Protein AF-0000000084988094 (afdb_homodimer)

Organism: Nitrosospira multiformis (strain ATCC 25196 / NCIMB 11849 / C 71) (NCBI:txid323848)

Radius of gyration: 38.68 Å; Cα contacts (8 Å, |Δi|>4): 655; chains: 2; bounding box: 81×148×93 Å

Sequence (344 aa):
MNILVKKNSRSLLTIVTLVFGMSVSAGLSAQEHSDKRVVNKKSEQVESKHPGAKVDKMTIEVPVLTFVPVQVSAELENRGCWVKFFDKKNFQGDSLFLSGPATLPRLIGPFGYDWENKVRSVKVGPRANLTIFDNHNYRDEDKFLDAGANVANLSKEMGFFDNFRSMVLNCIMNILVKKNSRSLLTIVTLVFGMSVSAGLSAQEHSDKRVVNKKSEQVESKHPGAKVDKMTIEVPVLTFVPVQVSAELENRGCWVKFFDKKNFQGDSLFLSGPATLPRLIGPFGYDWENKVRSVKVGPRANLTIFDNHNYRDEDKFLDAGANVANLSKEMGFFDNFRSMVLNCI

InterPro domains:
  IPR011024 Gamma-crystallin-like [SSF49695] (82-167)
  IPR015059 Calcium-dependent cell adhesion molecule, N-terminal [PF08964] (80-167)

Structure (mmCIF, N/CA/C/O backbone):
data_AF-0000000084988094-model_v1
#
loop_
_entity.id
_entity.type
_entity.pdbx_description
1 polymer 'Beta/Gamma crystallin'
#
loop_
_atom_site.group_PDB
_atom_site.id
_atom_site.type_symbol
_atom_site.label_atom_id
_atom_site.label_alt_id
_atom_site.label_comp_id
_atom_site.label_asym_id
_atom_site.label_entity_id
_atom_site.label_seq_id
_atom_site.pdbx_PDB_ins_code
_atom_site.Cartn_x
_atom_site.Cartn_y
_atom_site.Cartn_z
_atom_site.occupancy
_atom_site.B_iso_or_equiv
_atom_site.auth_seq_id
_atom_site.auth_comp_id
_atom_site.auth_asym_id
_atom_site.auth_atom_id
_atom_site.pdbx_PDB_model_num
ATOM 1 N N . MET A 1 1 ? 6.336 11.992 -73.688 1 22.38 1 MET A N 1
ATOM 2 C CA . MET A 1 1 ? 7.094 10.898 -74.25 1 22.38 1 MET A CA 1
ATOM 3 C C . MET A 1 1 ? 6.648 9.555 -73.688 1 22.38 1 MET A C 1
ATOM 5 O O . MET A 1 1 ? 6.066 9.5 -72.625 1 22.38 1 MET A O 1
ATOM 9 N N . ASN A 1 2 ? 7.152 8.328 -74.188 1 22.36 2 ASN A N 1
ATOM 10 C CA . ASN A 1 2 ? 6.922 6.934 -74.562 1 22.36 2 ASN A CA 1
ATOM 11 C C . ASN A 1 2 ? 7.262 5.98 -73.438 1 22.36 2 ASN A C 1
ATOM 13 O O . ASN A 1 2 ? 7.277 4.766 -73.625 1 22.36 2 ASN A O 1
ATOM 17 N N . ILE A 1 3 ? 7.715 6.277 -72.188 1 25.98 3 ILE A N 1
ATOM 18 C CA . ILE A 1 3 ? 8.633 5.211 -71.812 1 25.98 3 ILE A CA 1
ATOM 19 C C . ILE A 1 3 ? 7.883 3.885 -71.75 1 25.98 3 ILE A C 1
ATOM 21 O O . ILE A 1 3 ? 6.898 3.762 -71 1 25.98 3 ILE A O 1
ATOM 25 N N . LEU A 1 4 ? 8.227 2.822 -72.438 1 20.7 4 LEU A N 1
ATOM 26 C CA . LEU A 1 4 ? 7.969 1.505 -73 1 20.7 4 LEU A CA 1
ATOM 27 C C . LEU A 1 4 ? 8.062 0.423 -71.938 1 20.7 4 LEU A C 1
ATOM 29 O O . LEU A 1 4 ? 7.379 -0.6 -72.062 1 20.7 4 LEU A O 1
ATOM 33 N N . VAL A 1 5 ? 9.023 0.414 -71 1 24.42 5 VAL A N 1
ATOM 34 C CA . VAL A 1 5 ? 9.727 -0.864 -70.938 1 24.42 5 VAL A CA 1
ATOM 35 C C . VAL A 1 5 ? 8.75 -1.989 -70.625 1 24.42 5 VAL A C 1
ATOM 37 O O . VAL A 1 5 ? 7.816 -1.791 -69.812 1 24.42 5 VAL A O 1
ATOM 40 N N . LYS A 1 6 ? 9.172 -3.213 -70.875 1 22.02 6 LYS A N 1
ATOM 41 C CA . LYS A 1 6 ? 8.945 -4.559 -71.375 1 22.02 6 LYS A CA 1
ATOM 42 C C . LYS A 1 6 ? 8.438 -5.492 -70.312 1 22.02 6 LYS A C 1
ATOM 44 O O . LYS A 1 6 ? 8.555 -5.191 -69.125 1 22.02 6 LYS A O 1
ATOM 49 N N . LYS A 1 7 ? 9.133 -6.727 -70.125 1 23.8 7 LYS A N 1
ATOM 50 C CA . LYS A 1 7 ? 8.797 -8.086 -70.5 1 23.8 7 LYS A CA 1
ATOM 51 C C . LYS A 1 7 ? 8.367 -8.922 -69.312 1 23.8 7 LYS A C 1
ATOM 53 O O . LYS A 1 7 ? 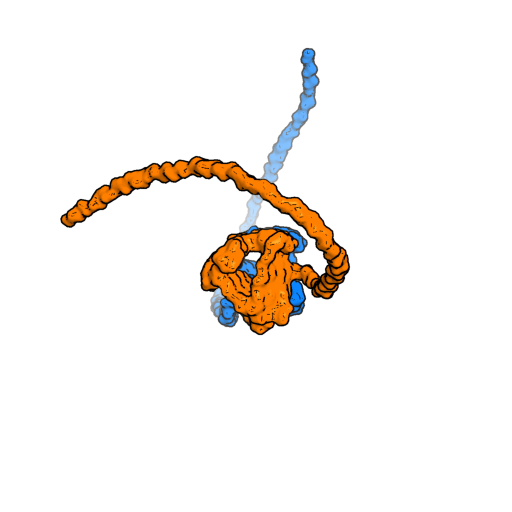7.438 -9.727 -69.438 1 23.8 7 LYS A O 1
ATOM 58 N N . ASN A 1 8 ? 9.266 -9.094 -68.188 1 25.31 8 ASN A N 1
ATOM 59 C CA . ASN A 1 8 ? 9.734 -10.461 -68 1 25.31 8 ASN A CA 1
ATOM 60 C C . ASN A 1 8 ? 8.617 -11.375 -67.5 1 25.31 8 ASN A C 1
ATOM 62 O O . ASN A 1 8 ? 7.766 -10.938 -66.75 1 25.31 8 ASN A O 1
ATOM 66 N N . SER A 1 9 ? 8.539 -12.695 -68 1 23.48 9 SER A N 1
ATOM 67 C CA . SER A 1 9 ? 7.77 -13.914 -68.188 1 23.48 9 SER A CA 1
ATOM 68 C C . SER A 1 9 ? 7.676 -14.742 -66.938 1 23.48 9 SER A C 1
ATOM 70 O O . SER A 1 9 ? 7.676 -15.977 -67 1 23.48 9 SER A O 1
ATOM 72 N N . ARG A 1 10 ? 7.586 -14.148 -65.688 1 27.95 10 ARG A N 1
ATOM 73 C CA . ARG A 1 10 ? 7.719 -15.062 -64.5 1 27.95 10 ARG A CA 1
ATOM 74 C C . ARG A 1 10 ? 6.789 -16.266 -64.688 1 27.95 10 ARG A C 1
ATOM 76 O O . ARG A 1 10 ? 5.586 -16.094 -64.875 1 27.95 10 ARG A O 1
ATOM 83 N N . SER A 1 11 ? 7.484 -17.438 -65 1 24.8 11 SER A N 1
ATOM 84 C CA . SER A 1 11 ? 7.164 -18.844 -65.25 1 24.8 11 SER A CA 1
ATOM 85 C C . SER A 1 11 ? 6.188 -19.391 -64.188 1 24.8 11 SER A C 1
ATOM 87 O O . SER A 1 11 ? 6.008 -18.797 -63.156 1 24.8 11 SER A O 1
ATOM 89 N N . LEU A 1 12 ? 6.02 -20.812 -64.25 1 23.55 12 LEU A N 1
ATOM 90 C CA . LEU A 1 12 ? 5.094 -21.953 -64.312 1 23.55 12 LEU A CA 1
ATOM 91 C C . LEU A 1 12 ? 4.809 -22.5 -62.906 1 23.55 12 LEU A C 1
ATOM 93 O O . LEU A 1 12 ? 5.734 -22.812 -62.156 1 23.55 12 LEU A O 1
ATOM 97 N N . LEU A 1 13 ? 3.609 -22.25 -62.25 1 25.42 13 LEU A N 1
ATOM 98 C CA . LEU A 1 13 ? 2.893 -22.578 -61.031 1 25.42 13 LEU A CA 1
ATOM 99 C C . LEU A 1 13 ? 2.719 -24.094 -60.875 1 25.42 13 LEU A C 1
ATOM 101 O O . LEU A 1 13 ? 1.873 -24.547 -60.094 1 25.42 13 LEU A O 1
ATOM 105 N N . THR A 1 14 ? 3.867 -24.922 -61.188 1 22.86 14 THR A N 1
ATOM 106 C CA . THR A 1 14 ? 3.383 -26.297 -61.281 1 22.86 14 THR A CA 1
ATOM 107 C C . THR A 1 14 ? 2.961 -26.828 -59.938 1 22.86 14 THR A C 1
ATOM 109 O O . THR A 1 14 ? 3.781 -26.938 -59.031 1 22.86 14 THR A O 1
ATOM 112 N N . ILE A 1 15 ? 1.806 -26.578 -59.344 1 26.45 15 ILE A N 1
ATOM 113 C CA . ILE A 1 15 ? 1.31 -27.078 -58.062 1 26.45 15 ILE A CA 1
ATOM 114 C C . ILE A 1 15 ? 1.22 -28.594 -58.094 1 26.45 15 ILE A C 1
ATOM 116 O O . ILE A 1 15 ? 0.44 -29.156 -58.875 1 26.45 15 ILE A O 1
ATOM 120 N N . VAL A 1 16 ? 2.488 -29.281 -58.062 1 23.42 16 VAL A N 1
ATOM 121 C CA . VAL A 1 16 ? 2.443 -30.734 -58.188 1 23.42 16 VAL A CA 1
ATOM 122 C C . VAL A 1 16 ? 1.631 -31.328 -57.031 1 23.42 16 VAL A C 1
ATOM 124 O O . VAL A 1 16 ? 1.944 -31.125 -55.875 1 23.42 16 VAL A O 1
ATOM 127 N N . THR A 1 17 ? 0.322 -31.641 -57.188 1 26.03 17 THR A N 1
ATOM 128 C CA . THR A 1 17 ? -0.686 -32.281 -56.375 1 26.03 17 THR A CA 1
ATOM 129 C C . THR A 1 17 ? -0.257 -33.719 -56 1 26.03 17 THR A C 1
ATOM 131 O O . THR A 1 17 ? -0.227 -34.594 -56.875 1 26.03 17 THR A O 1
ATOM 134 N N . LEU A 1 18 ? 1.078 -33.938 -55.469 1 22.77 18 LEU A N 1
ATOM 135 C CA . LEU A 1 18 ? 1.396 -35.375 -55.438 1 22.77 18 LEU A CA 1
ATOM 136 C C . LEU A 1 18 ? 0.361 -36.156 -54.625 1 22.77 18 LEU A C 1
ATOM 138 O O . LEU A 1 18 ? 0.09 -35.812 -53.469 1 22.77 18 LEU A O 1
ATOM 142 N N . VAL A 1 19 ? -0.591 -36.844 -55.281 1 23.98 19 VAL A N 1
ATOM 143 C CA . VAL A 1 19 ? -1.714 -37.719 -54.969 1 23.98 19 VAL A CA 1
ATOM 144 C C . VAL A 1 19 ? -1.229 -38.938 -54.156 1 23.98 19 VAL A C 1
ATOM 146 O O . VAL A 1 19 ? -0.487 -39.781 -54.656 1 23.98 19 VAL A O 1
ATOM 149 N N . PHE A 1 20 ? -0.395 -38.781 -53.031 1 26.25 20 PHE A N 1
ATOM 150 C CA . PHE A 1 20 ? 0.149 -40.031 -52.531 1 26.25 20 PHE A CA 1
ATOM 151 C C . PHE A 1 20 ? -0.956 -41.062 -52.312 1 26.25 20 PHE A C 1
ATOM 153 O O . PHE A 1 20 ? -1.985 -40.75 -51.719 1 26.25 20 PHE A O 1
ATOM 160 N N . GLY A 1 21 ? -0.918 -42.188 -53.094 1 20.94 21 GLY A N 1
ATOM 161 C CA . GLY A 1 21 ? -1.736 -43.375 -53.375 1 20.94 21 GLY A CA 1
ATOM 162 C C . GLY A 1 21 ? -2.076 -44.188 -52.125 1 20.94 21 GLY A C 1
ATOM 163 O O . GLY A 1 21 ? -1.257 -44.281 -51.219 1 20.94 21 GLY A O 1
ATOM 164 N N . MET A 1 22 ? -3.373 -44.5 -51.844 1 23.62 22 MET A N 1
ATOM 165 C CA . MET A 1 22 ? -4.293 -45.125 -50.875 1 23.62 22 MET A CA 1
ATOM 166 C C . MET A 1 22 ? -4.039 -46.625 -50.781 1 23.62 22 MET A C 1
ATOM 168 O O . MET A 1 22 ? -4.812 -47.344 -50.156 1 23.62 22 MET A O 1
ATOM 172 N N . SER A 1 23 ? -2.787 -47.188 -51.25 1 20.69 23 SER A N 1
ATOM 173 C CA . SER A 1 23 ? -3.158 -48.531 -51.719 1 20.69 23 SER A CA 1
ATOM 174 C C . SER A 1 23 ? -3.805 -49.344 -50.594 1 20.69 23 SER A C 1
ATOM 176 O O . SER A 1 23 ? -3.662 -49.031 -49.406 1 20.69 23 SER A O 1
ATOM 178 N N . VAL A 1 24 ? -3.672 -50.875 -50.688 1 22.86 24 VAL A N 1
ATOM 179 C CA . VAL A 1 24 ? -4.449 -52.062 -51.062 1 22.86 24 VAL A CA 1
ATOM 180 C C . VAL A 1 24 ? -4.742 -52.875 -49.812 1 22.86 24 VAL A C 1
ATOM 182 O O . VAL A 1 24 ? -4.148 -52.656 -48.75 1 22.86 24 VAL A O 1
ATOM 185 N N . SER A 1 25 ? -4.324 -54.344 -49.781 1 19.12 25 SER A N 1
ATOM 186 C CA . SER A 1 25 ? -5.152 -55.531 -49.906 1 19.12 25 SER A CA 1
ATOM 187 C C . SER A 1 25 ? -5.371 -56.25 -48.594 1 19.12 25 SER A C 1
ATOM 189 O O . SER A 1 25 ? -6.508 -56.5 -48.188 1 19.12 25 SER A O 1
ATOM 191 N N . ALA A 1 26 ? -4.496 -57.438 -48.188 1 19.33 26 ALA A N 1
ATOM 192 C CA . ALA A 1 26 ? -5.012 -58.812 -48.281 1 19.33 26 ALA A CA 1
ATOM 193 C C . ALA A 1 26 ? -5.555 -59.281 -46.938 1 19.33 26 ALA A C 1
ATOM 195 O O . ALA A 1 26 ? -5.371 -58.625 -45.906 1 19.33 26 ALA A O 1
ATOM 196 N N . GLY A 1 27 ? -4.961 -60.531 -46.406 1 18.92 27 GLY A N 1
ATOM 197 C CA . GLY A 1 27 ? -5.543 -61.875 -46.281 1 18.92 27 GLY A CA 1
ATOM 198 C C . GLY A 1 27 ? -6.105 -62.156 -44.906 1 18.92 27 GLY A C 1
ATOM 199 O O . GLY A 1 27 ? -5.93 -61.375 -43.969 1 18.92 27 GLY A O 1
ATOM 200 N N . LEU A 1 28 ? -5.758 -63.562 -44.25 1 19.89 28 LEU A N 1
ATOM 201 C CA . LEU A 1 28 ? -6.598 -64.688 -43.969 1 19.89 28 LEU A CA 1
ATOM 202 C C . LEU A 1 28 ? -6.992 -64.75 -42.5 1 19.89 28 LEU A C 1
ATOM 204 O O . LEU A 1 28 ? -8.18 -64.875 -42.188 1 19.89 28 LEU A O 1
ATOM 208 N N . SER A 1 29 ? -6.23 -65.625 -41.625 1 19.97 29 SER A N 1
ATOM 209 C CA . SER A 1 29 ? -6.793 -66.875 -41.125 1 19.97 29 SER A CA 1
ATOM 210 C C . SER A 1 29 ? -7.469 -66.688 -39.781 1 19.97 29 SER A C 1
ATOM 212 O O . SER A 1 29 ? -7.254 -65.688 -39.094 1 19.97 29 SER A O 1
ATOM 214 N N . ALA A 1 30 ? -7.461 -67.938 -38.875 1 19.98 30 ALA A N 1
ATOM 215 C CA . ALA A 1 30 ? -8.477 -68.75 -38.219 1 19.98 30 ALA A CA 1
ATOM 216 C C . ALA A 1 30 ? -8.742 -68.25 -36.781 1 19.98 30 ALA A C 1
ATOM 218 O O . ALA A 1 30 ? -9.883 -68 -36.406 1 19.98 30 ALA A O 1
ATOM 219 N N . GLN A 1 31 ? -8.164 -69.125 -35.719 1 18.94 31 GLN A N 1
ATOM 220 C CA . GLN A 1 31 ? -9 -70.062 -34.969 1 18.94 31 GLN A CA 1
ATOM 221 C C . GLN A 1 31 ? -9.445 -69.5 -33.625 1 18.94 31 GLN A C 1
ATOM 223 O O . GLN A 1 31 ? -10.633 -69.5 -33.312 1 18.94 31 GLN A O 1
ATOM 228 N N . GLU A 1 32 ? -8.68 -69.875 -32.5 1 23.94 32 GLU A N 1
ATOM 229 C CA . GLU A 1 32 ? -9.188 -70.688 -31.406 1 23.94 32 GLU A CA 1
ATOM 230 C C . GLU A 1 32 ? -9.766 -69.812 -30.281 1 23.94 32 GLU A C 1
ATOM 232 O O . GLU A 1 32 ? -9.25 -68.75 -30 1 23.94 32 GLU A O 1
ATOM 237 N N . HIS A 1 33 ? -10.891 -70.25 -29.703 1 22.83 33 HIS A N 1
ATOM 238 C CA . HIS A 1 33 ? -11.977 -69.812 -28.828 1 22.83 33 HIS A CA 1
ATOM 239 C C . HIS A 1 33 ? -11.492 -69.625 -27.391 1 22.83 33 HIS A C 1
ATOM 241 O O . HIS A 1 33 ? -12.281 -69.312 -26.5 1 22.83 33 HIS A O 1
ATOM 247 N N . SER A 1 34 ? -10.172 -69.562 -27.078 1 23.31 34 SER A N 1
ATOM 248 C CA . SER A 1 34 ? -10.016 -70.062 -25.719 1 23.31 34 SER A CA 1
ATOM 249 C C . SER A 1 34 ? -10.789 -69.188 -24.719 1 23.31 34 SER A C 1
ATOM 251 O O . SER A 1 34 ? -10.992 -68 -24.938 1 23.31 34 SER A O 1
ATOM 253 N N . ASP A 1 35 ? -11.375 -69.875 -23.688 1 25.47 35 ASP A N 1
ATOM 254 C CA . ASP A 1 35 ? -12.352 -69.75 -22.609 1 25.47 35 ASP A CA 1
ATOM 255 C C . ASP A 1 35 ? -11.883 -68.75 -21.562 1 25.47 35 ASP A C 1
ATOM 257 O O . ASP A 1 35 ? -10.914 -69 -20.844 1 25.47 35 ASP A O 1
ATOM 261 N N . LYS A 1 36 ? -11.656 -67.5 -21.828 1 24.59 36 LYS A N 1
ATOM 262 C CA . LYS A 1 36 ? -11.055 -66.688 -20.797 1 24.59 36 LYS A CA 1
ATOM 263 C C . LYS A 1 36 ? -11.992 -66.5 -19.609 1 24.59 36 LYS A C 1
ATOM 265 O O . LYS A 1 36 ? -13.148 -66.125 -19.766 1 24.59 36 LYS A O 1
ATOM 270 N N . ARG A 1 37 ? -11.695 -67.375 -18.578 1 26.56 37 ARG A N 1
ATOM 271 C CA . ARG A 1 37 ? -12.312 -67.25 -17.266 1 26.56 37 ARG A CA 1
ATOM 272 C C . ARG A 1 37 ? -12.273 -65.812 -16.734 1 26.56 37 ARG A C 1
ATOM 274 O O . ARG A 1 37 ? -11.211 -65.188 -16.703 1 26.56 37 ARG A O 1
ATOM 281 N N . VAL A 1 38 ? -13.375 -65.125 -16.797 1 26.83 38 VAL A N 1
ATOM 282 C CA . VAL A 1 38 ? -13.672 -63.781 -16.375 1 26.83 38 VAL A CA 1
ATOM 283 C C . VAL A 1 38 ? -13.438 -63.656 -14.875 1 26.83 38 VAL A C 1
ATOM 285 O O . VAL A 1 38 ? -14.148 -64.25 -14.07 1 26.83 38 VAL A O 1
ATOM 288 N N . VAL A 1 39 ? -12.133 -63.75 -14.43 1 26.88 39 VAL A N 1
ATOM 289 C CA . VAL A 1 39 ? -11.977 -63.531 -12.992 1 26.88 39 VAL A CA 1
ATOM 290 C C . VAL A 1 39 ? -12.555 -62.156 -12.625 1 26.88 39 VAL A C 1
ATOM 292 O O . VAL A 1 39 ? -12.266 -61.156 -13.281 1 26.88 39 VAL A O 1
ATOM 295 N N . ASN A 1 40 ? -13.773 -62.156 -12.078 1 25.97 40 ASN A N 1
ATOM 296 C CA . ASN A 1 40 ? -14.523 -61.062 -11.492 1 25.97 40 ASN A CA 1
ATOM 297 C C . ASN A 1 40 ? -13.703 -60.281 -10.453 1 25.97 40 ASN A C 1
ATOM 299 O O . ASN A 1 40 ? -13.523 -60.781 -9.328 1 25.97 40 ASN A O 1
ATOM 303 N N . LYS A 1 41 ? -12.445 -59.875 -10.766 1 26.41 41 LYS A N 1
ATOM 304 C CA . LYS A 1 41 ? -11.805 -59.125 -9.68 1 26.41 41 LYS A CA 1
ATOM 305 C C . LYS A 1 41 ? -12.648 -57.938 -9.266 1 26.41 41 LYS A C 1
ATOM 307 O O . LYS A 1 41 ? -12.977 -57.094 -10.102 1 26.41 41 LYS A O 1
ATOM 312 N N . LYS A 1 42 ? -13.406 -58.062 -8.164 1 29.12 42 LYS A N 1
ATOM 313 C CA . LYS A 1 42 ? -14.055 -57 -7.418 1 29.12 42 LYS A CA 1
ATOM 314 C C . LYS A 1 42 ? -13.102 -55.812 -7.223 1 29.12 42 LYS A C 1
ATOM 316 O O . LYS A 1 42 ? -12.039 -55.969 -6.617 1 29.12 42 LYS A O 1
ATOM 321 N N . SER A 1 43 ? -13.062 -54.875 -8.227 1 28.62 43 SER A N 1
ATOM 322 C CA . SER A 1 43 ? -12.352 -53.594 -8.039 1 28.62 43 SER A CA 1
ATOM 323 C C . SER A 1 43 ? -12.758 -52.938 -6.734 1 28.62 43 SER A C 1
ATOM 325 O O . SER A 1 43 ? -13.93 -52.562 -6.547 1 28.62 43 SER A O 1
ATOM 327 N N . GLU A 1 44 ? -12.227 -53.406 -5.633 1 33.16 44 GLU A N 1
ATOM 328 C CA . GLU A 1 44 ? -12.375 -52.594 -4.438 1 33.16 44 GLU A CA 1
ATOM 329 C C . GLU A 1 44 ? -12.07 -51.125 -4.734 1 33.16 44 GLU A C 1
ATOM 331 O O . GLU A 1 44 ? -10.984 -50.781 -5.215 1 33.16 44 GLU A O 1
ATOM 336 N N . GLN A 1 45 ? -13.094 -50.312 -5.117 1 32.75 45 GLN A N 1
ATOM 337 C CA . GLN A 1 45 ? -13 -48.875 -5.148 1 32.75 45 GLN A CA 1
ATOM 338 C C . GLN A 1 45 ? -12.281 -48.344 -3.914 1 32.75 45 GLN A C 1
ATOM 340 O O . GLN A 1 45 ? -12.734 -48.531 -2.787 1 32.75 45 GLN A O 1
ATOM 345 N N . VAL A 1 46 ? -10.938 -48.406 -3.893 1 31.09 46 VAL A N 1
ATOM 346 C CA . VAL A 1 46 ? -10.25 -47.594 -2.883 1 31.09 46 VAL A CA 1
ATOM 347 C C . VAL A 1 46 ? -10.844 -46.188 -2.852 1 31.09 46 VAL A C 1
ATOM 349 O O . VAL A 1 46 ? -10.742 -45.438 -3.824 1 31.09 46 VAL A O 1
ATOM 352 N N . GLU A 1 47 ? -11.938 -45.969 -2.125 1 36.84 47 GLU A N 1
ATOM 353 C CA . GLU A 1 47 ? -12.281 -44.625 -1.715 1 36.84 47 GLU A CA 1
ATOM 354 C C . GLU A 1 47 ? -11.055 -43.875 -1.207 1 36.84 47 GLU A C 1
ATOM 356 O O . GLU A 1 47 ? -10.469 -44.25 -0.186 1 36.84 47 GLU A O 1
ATOM 361 N N . SER A 1 48 ? -10.172 -43.469 -2.16 1 31.91 48 SER A N 1
ATOM 362 C CA . SER A 1 48 ? -9.172 -42.531 -1.684 1 31.91 48 SER A CA 1
ATOM 363 C C . SER A 1 48 ? -9.797 -41.469 -0.8 1 31.91 48 SER A C 1
ATOM 365 O O . SER A 1 48 ? -10.586 -40.625 -1.276 1 31.91 48 SER A O 1
ATOM 367 N N . LYS A 1 49 ? -10.125 -41.75 0.397 1 33.59 49 LYS A N 1
ATOM 368 C CA . LYS A 1 49 ? -10.312 -40.656 1.363 1 33.59 49 LYS A CA 1
ATOM 369 C C . LYS A 1 49 ? -9.164 -39.656 1.3 1 33.59 49 LYS A C 1
ATOM 371 O O . LYS A 1 49 ? -8.086 -39.906 1.848 1 33.59 49 LYS A O 1
ATOM 376 N N . HIS A 1 50 ? -8.984 -38.938 0.189 1 32.34 50 HIS A N 1
ATOM 377 C CA . HIS A 1 50 ? -8.133 -37.781 0.448 1 32.34 50 HIS A CA 1
ATOM 378 C C . HIS A 1 50 ? -8.586 -37.031 1.691 1 32.34 50 HIS A C 1
ATOM 380 O O . HIS A 1 50 ? -9.758 -36.656 1.805 1 32.34 50 HIS A O 1
ATOM 386 N N . PRO A 1 51 ? -8.07 -37.375 2.809 1 34.91 51 PRO A N 1
ATOM 387 C CA . PRO A 1 51 ? -8.477 -36.438 3.846 1 34.91 51 PRO A CA 1
ATOM 388 C C . PRO A 1 51 ? -8.609 -35 3.32 1 34.91 51 PRO A C 1
ATOM 390 O O . PRO A 1 51 ? -7.742 -34.531 2.578 1 34.91 51 PRO A O 1
ATOM 393 N N . GLY A 1 52 ? -9.914 -34.594 3.043 1 34.38 52 GLY A N 1
ATOM 394 C CA . GLY A 1 52 ? -10.031 -33.156 2.846 1 34.38 52 GLY A CA 1
ATOM 395 C C . GLY A 1 52 ? -9.047 -32.344 3.674 1 34.38 52 GLY A C 1
ATOM 396 O O . GLY A 1 52 ? -8.969 -32.5 4.895 1 34.38 52 GLY A O 1
ATOM 397 N N . ALA A 1 53 ? -7.887 -32.156 3.156 1 35.09 53 ALA A N 1
ATOM 398 C CA . ALA A 1 53 ? -7.062 -31.156 3.854 1 35.09 53 ALA A CA 1
ATOM 399 C C . ALA A 1 53 ? -7.926 -30.156 4.617 1 35.09 53 ALA A C 1
ATOM 401 O O . ALA A 1 53 ? -8.891 -29.625 4.074 1 35.09 53 ALA A O 1
ATOM 402 N N . LYS A 1 54 ? -8.125 -30.438 5.836 1 36.12 54 LYS A N 1
ATOM 403 C CA . LYS A 1 54 ? -8.633 -29.312 6.625 1 36.12 54 LYS A CA 1
ATOM 4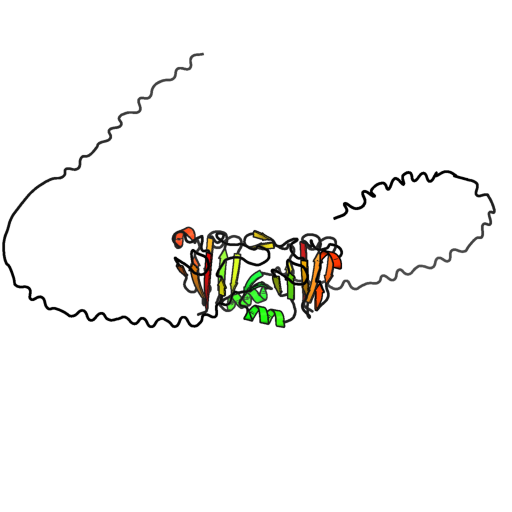04 C C . LYS A 1 54 ? -8.164 -27.984 6.047 1 36.12 54 LYS A C 1
ATOM 406 O O . LYS A 1 54 ? -6.973 -27.672 6.066 1 36.12 54 LYS A O 1
ATOM 411 N N . VAL A 1 55 ? -8.727 -27.516 4.973 1 35.78 55 VAL A N 1
ATOM 412 C CA . VAL A 1 55 ? -8.547 -26.078 4.809 1 35.78 55 VAL A CA 1
ATOM 413 C C . VAL A 1 55 ? -8.562 -25.391 6.172 1 35.78 55 VAL A C 1
ATOM 415 O O . VAL A 1 55 ? -9.609 -25.328 6.824 1 35.78 55 VAL A O 1
ATOM 418 N N . ASP A 1 56 ? -7.664 -25.672 7.035 1 38.03 56 ASP A N 1
ATOM 419 C CA . ASP A 1 56 ? -7.59 -24.734 8.156 1 38.03 56 ASP A CA 1
ATOM 420 C C . ASP A 1 56 ? -8.312 -23.422 7.828 1 38.03 56 ASP A C 1
ATOM 422 O O . ASP A 1 56 ? -8.273 -22.969 6.688 1 38.03 56 ASP A O 1
ATOM 426 N N . LYS A 1 57 ? -9.289 -23.109 8.539 1 39.28 57 LYS A N 1
ATOM 427 C CA . LYS A 1 57 ? -9.938 -21.797 8.43 1 39.28 57 LYS A CA 1
ATOM 428 C C . LYS A 1 57 ? -8.938 -20.734 8 1 39.28 57 LYS A C 1
ATOM 430 O O . LYS A 1 57 ? -8.117 -20.281 8.797 1 39.28 57 LYS A O 1
ATOM 435 N N . MET A 1 58 ? -8.289 -20.969 6.895 1 45.47 58 MET A N 1
ATOM 436 C CA . MET A 1 58 ? -7.555 -19.797 6.426 1 45.47 58 MET A CA 1
ATOM 437 C C . MET A 1 58 ? -8.266 -18.5 6.82 1 45.47 58 MET A C 1
ATOM 439 O O . MET A 1 58 ? -9.367 -18.219 6.336 1 45.47 58 MET A O 1
ATOM 443 N N . THR A 1 59 ? -8.25 -18.234 8.031 1 52.47 59 THR A N 1
ATOM 444 C CA . THR A 1 59 ? -8.734 -16.906 8.352 1 52.47 59 THR A CA 1
ATOM 445 C C . THR A 1 59 ? -8.453 -15.938 7.211 1 52.47 59 THR A C 1
ATOM 447 O O . THR A 1 59 ? -7.301 -15.695 6.859 1 52.47 59 THR A O 1
ATOM 450 N N . ILE A 1 60 ? -9.367 -15.789 6.254 1 64.44 60 ILE A N 1
ATOM 451 C CA . ILE A 1 60 ? -9.375 -14.914 5.09 1 64.44 60 ILE A CA 1
ATOM 452 C C . ILE A 1 60 ? -9.086 -13.477 5.523 1 64.44 60 ILE A C 1
ATOM 454 O O . ILE A 1 60 ? -9.945 -12.812 6.113 1 64.44 60 ILE A O 1
ATOM 458 N N . GLU A 1 61 ? -7.832 -13.219 5.801 1 81.5 61 GLU A N 1
ATOM 459 C CA . GLU A 1 61 ? -7.527 -11.828 6.145 1 81.5 61 GLU A CA 1
ATOM 460 C C . GLU A 1 61 ? -7.184 -11.016 4.902 1 81.5 61 GLU A C 1
ATOM 462 O O . GLU A 1 61 ? -6.273 -11.383 4.148 1 81.5 61 GLU A O 1
ATOM 467 N N . VAL A 1 62 ? -8.023 -10.023 4.668 1 87.62 62 VAL A N 1
ATOM 468 C CA . VAL A 1 62 ? -7.723 -9.062 3.615 1 87.62 62 VAL A CA 1
ATOM 469 C C . VAL A 1 62 ? -6.621 -8.109 4.086 1 87.62 62 VAL A C 1
ATOM 471 O O . VAL A 1 62 ? -6.727 -7.516 5.16 1 87.62 62 VAL A O 1
ATOM 474 N N . PRO A 1 63 ? -5.574 -8.117 3.361 1 95.62 63 PRO A N 1
ATOM 475 C CA . PRO A 1 63 ? -4.465 -7.262 3.781 1 95.62 63 PRO A CA 1
ATOM 476 C C . PRO A 1 63 ? -4.793 -5.773 3.668 1 95.62 63 PRO A C 1
ATOM 478 O O . PRO A 1 63 ? -5.816 -5.41 3.08 1 95.62 63 PRO A O 1
ATOM 481 N N . VAL A 1 64 ? -3.949 -4.93 4.281 1 96.19 64 VAL A N 1
ATOM 482 C CA . VAL A 1 64 ? -4.105 -3.479 4.273 1 96.19 64 VAL A CA 1
ATOM 483 C C . VAL A 1 64 ? -3.064 -2.85 3.354 1 96.19 64 VAL A C 1
ATOM 485 O O . VAL A 1 64 ? -1.878 -3.178 3.434 1 96.19 64 VAL A O 1
ATOM 488 N N . LEU A 1 65 ? -3.574 -2.01 2.441 1 96.62 65 LEU A N 1
ATOM 489 C CA . LEU A 1 65 ? -2.639 -1.253 1.617 1 96.62 65 LEU A CA 1
ATOM 490 C C . LEU A 1 65 ? -1.974 -0.145 2.428 1 96.62 65 LEU A C 1
ATOM 492 O O . LEU A 1 65 ? -2.658 0.684 3.031 1 96.62 65 LEU A O 1
ATOM 496 N N . THR A 1 66 ? -0.691 -0.132 2.422 1 96.88 66 THR A N 1
ATOM 497 C CA . THR A 1 66 ? 0.059 0.777 3.281 1 96.88 66 THR A CA 1
ATOM 498 C C . THR A 1 66 ? 1.317 1.273 2.576 1 96.88 66 THR A C 1
ATOM 500 O O . THR A 1 66 ? 2.012 0.498 1.915 1 96.88 66 THR A O 1
ATOM 503 N N . PHE A 1 67 ? 1.539 2.584 2.686 1 97.5 67 PHE A N 1
ATOM 504 C CA . PHE A 1 67 ? 2.908 3.02 2.438 1 97.5 67 PHE A CA 1
ATOM 505 C C . PHE A 1 67 ? 3.785 2.771 3.66 1 97.5 67 PHE A C 1
ATOM 507 O O . PHE A 1 67 ? 3.453 3.205 4.766 1 97.5 67 PHE A O 1
ATOM 514 N N . VAL A 1 68 ? 4.871 2.102 3.436 1 97.69 68 VAL A N 1
ATOM 515 C CA . VAL A 1 68 ? 5.777 1.823 4.543 1 97.69 68 VAL A CA 1
ATOM 516 C C . VAL A 1 68 ? 7.18 2.328 4.207 1 97.69 68 VAL A C 1
ATOM 518 O O . VAL A 1 68 ? 7.574 2.344 3.041 1 97.69 68 VAL A O 1
ATOM 521 N N . PRO A 1 69 ? 7.914 2.744 5.258 1 96.44 69 PRO A N 1
ATOM 522 C CA . PRO A 1 69 ? 9.312 3.074 5.004 1 96.44 69 PRO A CA 1
ATOM 523 C C . PRO A 1 69 ? 10.086 1.924 4.352 1 96.44 69 PRO A C 1
ATOM 525 O O . PRO A 1 69 ? 9.758 0.756 4.574 1 96.44 69 PRO A O 1
ATOM 528 N N . VAL A 1 70 ? 11.078 2.273 3.668 1 96.25 70 VAL A N 1
ATOM 529 C CA . VAL A 1 70 ? 11.859 1.294 2.918 1 96.25 70 VAL A CA 1
ATOM 530 C C . VAL A 1 70 ? 12.438 0.254 3.873 1 96.25 70 VAL A C 1
ATOM 532 O O . VAL A 1 70 ? 12.539 -0.925 3.527 1 96.25 70 VAL A O 1
ATOM 535 N N . GLN A 1 71 ? 12.844 0.667 5.059 1 95.62 71 GLN A N 1
ATOM 536 C CA . GLN A 1 71 ? 13.414 -0.253 6.035 1 95.62 71 GLN A CA 1
ATOM 537 C C . GLN A 1 71 ? 12.406 -1.33 6.434 1 95.62 71 GLN A C 1
ATOM 539 O O . GLN A 1 71 ? 12.766 -2.5 6.578 1 95.62 71 GLN A O 1
ATOM 544 N N . VAL A 1 72 ? 11.172 -0.957 6.617 1 96.94 72 VAL A N 1
ATOM 545 C CA . VAL A 1 72 ? 10.125 -1.905 6.977 1 96.94 72 VAL A CA 1
ATOM 546 C C . VAL A 1 72 ? 9.883 -2.869 5.816 1 96.94 72 VAL A C 1
ATOM 548 O O . VAL A 1 72 ? 9.75 -4.078 6.02 1 96.94 72 VAL A O 1
ATOM 551 N N . SER A 1 73 ? 9.781 -2.318 4.621 1 97.56 73 SER A N 1
ATOM 552 C CA . SER A 1 73 ? 9.602 -3.174 3.453 1 97.56 73 SER A CA 1
ATOM 553 C C . SER A 1 73 ? 10.734 -4.191 3.336 1 97.56 73 SER A C 1
ATOM 555 O O . SER A 1 73 ? 10.5 -5.352 2.99 1 97.56 73 SER A O 1
ATOM 557 N N . ALA A 1 74 ? 11.938 -3.709 3.6 1 97.81 74 ALA A N 1
ATOM 558 C CA . ALA A 1 74 ? 13.086 -4.609 3.551 1 97.81 74 ALA A CA 1
ATOM 559 C C . ALA A 1 74 ? 12.961 -5.711 4.598 1 97.81 74 ALA A C 1
ATOM 561 O O . ALA A 1 74 ? 13.289 -6.871 4.328 1 97.81 74 ALA A O 1
ATOM 562 N N . GLU A 1 75 ? 12.539 -5.395 5.738 1 98.06 75 GLU A N 1
ATOM 563 C CA . GLU A 1 75 ? 12.336 -6.387 6.793 1 98.06 75 GLU A CA 1
ATOM 564 C C . GLU A 1 75 ? 11.289 -7.418 6.387 1 98.06 75 GLU A C 1
ATOM 566 O O . GLU A 1 75 ? 11.469 -8.617 6.605 1 98.06 75 GLU A O 1
ATOM 571 N N . LEU A 1 76 ? 10.211 -6.961 5.824 1 98.25 76 LEU A N 1
ATOM 572 C CA . LEU A 1 76 ? 9.156 -7.855 5.367 1 98.25 76 LEU A CA 1
ATOM 573 C C . LEU A 1 76 ? 9.664 -8.773 4.262 1 98.25 76 LEU A C 1
ATOM 575 O O . LEU A 1 76 ? 9.281 -9.953 4.203 1 98.25 76 LEU A O 1
ATOM 579 N N . GLU A 1 77 ? 10.445 -8.195 3.402 1 98.38 77 GLU A N 1
ATOM 580 C CA . GLU A 1 77 ? 11.023 -9.008 2.34 1 98.38 77 GLU A CA 1
ATOM 581 C C . GLU A 1 77 ? 11.953 -10.078 2.906 1 98.38 77 GLU A C 1
ATOM 583 O O . GLU A 1 77 ? 11.969 -11.211 2.426 1 98.38 77 GLU A O 1
ATOM 588 N N . ASN A 1 78 ? 12.703 -9.742 3.896 1 98.44 78 ASN A N 1
ATOM 589 C CA . ASN A 1 78 ? 13.656 -10.664 4.504 1 98.44 78 ASN A CA 1
ATOM 590 C C . ASN A 1 78 ? 12.945 -11.828 5.199 1 98.44 78 ASN A C 1
ATOM 592 O O . ASN A 1 78 ? 13.508 -12.906 5.352 1 98.44 78 ASN A O 1
ATOM 596 N N . ARG A 1 79 ? 11.703 -11.633 5.559 1 97.94 79 ARG A N 1
ATOM 597 C CA . ARG A 1 79 ? 10.922 -12.695 6.18 1 97.94 79 ARG A CA 1
ATOM 598 C C . ARG A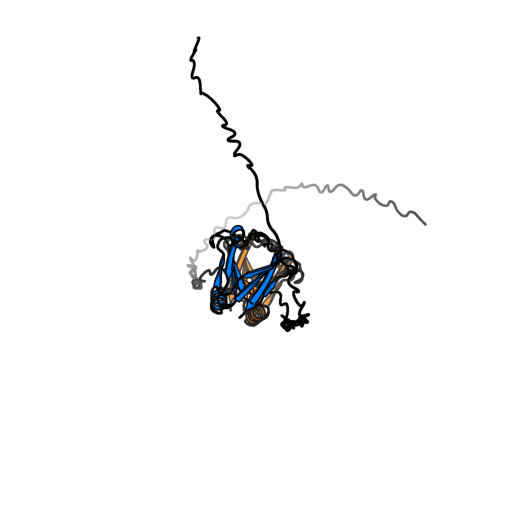 1 79 ? 10.617 -13.805 5.18 1 97.94 79 ARG A C 1
ATOM 600 O O . ARG A 1 79 ? 10.328 -14.938 5.574 1 97.94 79 ARG A O 1
ATOM 607 N N . GLY A 1 80 ? 10.539 -13.43 3.941 1 98.75 80 GLY A N 1
ATOM 608 C CA . GLY A 1 80 ? 10.508 -14.438 2.891 1 98.75 80 GLY A CA 1
ATOM 609 C C . GLY A 1 80 ? 9.109 -14.727 2.383 1 98.75 80 GLY A C 1
ATOM 610 O O . GLY A 1 80 ? 8.938 -15.336 1.325 1 98.75 80 GLY A O 1
ATOM 611 N N . CYS A 1 81 ? 8.047 -14.352 3.137 1 98.75 81 CYS A N 1
ATOM 612 C CA . CYS A 1 81 ? 6.668 -14.594 2.73 1 98.75 81 CYS A CA 1
ATOM 613 C C . CYS A 1 81 ? 6.086 -13.375 2.023 1 98.75 81 CYS A C 1
ATOM 615 O O . CYS A 1 81 ? 5.434 -12.539 2.654 1 98.75 81 CYS A O 1
ATOM 617 N N . TRP A 1 82 ? 6.301 -13.328 0.721 1 98.75 82 TRP A N 1
ATOM 618 C CA . TRP A 1 82 ? 5.902 -12.156 -0.051 1 98.75 82 TRP A CA 1
ATOM 619 C C . TRP A 1 82 ? 5.762 -12.5 -1.53 1 98.75 82 TRP A C 1
ATOM 621 O O . TRP A 1 82 ? 6.203 -13.562 -1.97 1 98.75 82 TRP A O 1
ATOM 631 N N . VAL A 1 83 ? 5.082 -11.648 -2.279 1 98.81 83 VAL A N 1
ATOM 632 C CA . VAL A 1 83 ? 5.035 -11.68 -3.736 1 98.81 83 VAL A CA 1
ATOM 633 C C . VAL A 1 83 ? 5.258 -10.273 -4.289 1 98.81 83 VAL A C 1
ATOM 635 O O . VAL A 1 83 ? 4.836 -9.289 -3.674 1 98.81 83 VAL A O 1
ATOM 638 N N . LYS A 1 84 ? 5.984 -10.125 -5.336 1 98.75 84 LYS A N 1
ATOM 639 C CA . LYS A 1 84 ? 6.168 -8.867 -6.066 1 98.75 84 LYS A CA 1
ATOM 640 C C . LYS A 1 84 ? 5.617 -8.969 -7.484 1 98.75 84 LYS A C 1
ATOM 642 O O . LYS A 1 84 ? 6 -9.867 -8.242 1 98.75 84 LYS A O 1
ATOM 647 N N . PHE A 1 85 ? 4.746 -8.086 -7.84 1 97.75 85 PHE A N 1
ATOM 648 C CA . PHE A 1 85 ? 4.148 -8.016 -9.164 1 97.75 85 PHE A CA 1
ATOM 649 C C . PHE A 1 85 ? 4.754 -6.883 -9.977 1 97.75 85 PHE A C 1
ATOM 651 O O . PHE A 1 85 ? 5.023 -5.805 -9.445 1 97.75 85 PHE A O 1
ATOM 658 N N . PHE A 1 86 ? 4.898 -7.094 -11.258 1 97.56 86 PHE A N 1
ATOM 659 C CA . PHE A 1 86 ? 5.441 -6.078 -12.148 1 97.56 86 PHE A CA 1
ATOM 660 C C . PHE A 1 86 ? 4.52 -5.859 -13.344 1 97.56 86 PHE A C 1
ATOM 662 O O . PHE A 1 86 ? 3.902 -6.805 -13.844 1 97.56 86 PHE A O 1
ATOM 669 N N . ASP A 1 87 ? 4.488 -4.586 -13.82 1 96 87 ASP A N 1
ATOM 670 C CA . ASP A 1 87 ? 3.555 -4.262 -14.891 1 96 87 ASP A CA 1
ATOM 671 C C . ASP A 1 87 ? 4.203 -4.457 -16.266 1 96 87 ASP A C 1
ATOM 673 O O . ASP A 1 87 ? 3.557 -4.27 -17.297 1 96 87 ASP A O 1
ATOM 677 N N . LYS A 1 88 ? 5.434 -4.82 -16.328 1 96.81 88 LYS A N 1
ATOM 678 C CA . LYS A 1 88 ? 6.125 -5.207 -17.547 1 96.81 88 LYS A CA 1
ATOM 679 C C . LYS A 1 88 ? 6.758 -6.59 -17.422 1 96.81 88 LYS A C 1
ATOM 681 O O . LYS A 1 88 ? 6.922 -7.094 -16.297 1 96.81 88 LYS A O 1
ATOM 686 N N . LYS A 1 89 ? 7.039 -7.18 -18.5 1 96.06 89 LYS A N 1
ATOM 687 C CA . LYS A 1 89 ? 7.738 -8.461 -18.5 1 96.06 89 LYS A CA 1
ATOM 688 C C . LYS A 1 89 ? 9.156 -8.32 -17.953 1 96.06 89 LYS A C 1
ATOM 690 O O . LYS A 1 89 ? 9.664 -7.203 -17.812 1 96.06 89 LYS A O 1
ATOM 695 N N . ASN A 1 90 ? 9.727 -9.398 -17.5 1 98 90 ASN A N 1
ATOM 696 C CA . ASN A 1 90 ? 11.109 -9.484 -17.031 1 98 90 ASN A CA 1
ATOM 697 C C . ASN A 1 90 ? 11.344 -8.594 -15.805 1 98 90 ASN A C 1
ATOM 699 O O . ASN A 1 90 ? 12.406 -7.98 -15.68 1 98 90 ASN A O 1
ATOM 703 N N . PHE A 1 91 ? 10.367 -8.492 -15.055 1 98.12 91 PHE A N 1
ATOM 704 C CA . PHE A 1 91 ? 10.445 -7.852 -13.75 1 98.12 91 PHE A CA 1
ATOM 705 C C . PHE A 1 91 ? 10.836 -6.383 -13.891 1 98.12 91 PHE A C 1
ATOM 707 O O . PHE A 1 91 ? 11.633 -5.875 -13.102 1 98.12 91 PHE A O 1
ATOM 714 N N . GLN A 1 92 ? 10.32 -5.781 -15.008 1 98.06 92 GLN A N 1
ATOM 715 C CA . GLN A 1 92 ? 10.594 -4.371 -15.266 1 98.06 92 GLN A CA 1
ATOM 716 C C . GLN A 1 92 ? 9.375 -3.506 -14.961 1 98.06 92 GLN A C 1
ATOM 718 O O . GLN A 1 92 ? 8.297 -4.027 -14.648 1 98.06 92 GLN A O 1
ATOM 723 N N . GLY A 1 93 ? 9.602 -2.139 -14.852 1 97.5 93 GLY A N 1
ATOM 724 C CA . GLY A 1 93 ? 8.508 -1.203 -14.641 1 97.5 93 GLY A CA 1
ATOM 725 C C . GLY A 1 93 ? 8.141 -1.035 -13.18 1 97.5 93 GLY A C 1
ATOM 726 O O . GLY A 1 93 ? 8.984 -1.205 -12.297 1 97.5 93 GLY A O 1
ATOM 727 N N . ASP A 1 94 ? 6.848 -0.708 -13.016 1 96.69 94 ASP A N 1
ATOM 728 C CA . ASP A 1 94 ? 6.332 -0.536 -11.656 1 96.69 94 ASP A CA 1
ATOM 729 C C . ASP A 1 94 ? 6.203 -1.881 -10.945 1 96.69 94 ASP A C 1
ATOM 731 O O . ASP A 1 94 ? 6 -2.912 -11.586 1 96.69 94 ASP A O 1
ATOM 735 N N . SER A 1 95 ? 6.336 -1.777 -9.688 1 97.38 95 SER A N 1
ATOM 736 C CA . SER A 1 95 ? 6.195 -3.004 -8.914 1 97.38 95 SER A CA 1
ATOM 737 C C . SER A 1 95 ? 5.305 -2.785 -7.691 1 97.38 95 SER A C 1
ATOM 739 O O . SER A 1 95 ? 5.215 -1.671 -7.172 1 97.38 95 SER A O 1
ATOM 741 N N . LEU A 1 96 ? 4.617 -3.809 -7.332 1 97.88 96 LEU A N 1
ATOM 742 C CA . LEU A 1 96 ? 3.791 -3.855 -6.129 1 97.88 96 LEU A CA 1
ATOM 743 C C . LEU A 1 96 ? 4.223 -5.004 -5.219 1 97.88 96 LEU A C 1
ATOM 745 O O . LEU A 1 96 ? 4.293 -6.152 -5.656 1 97.88 96 LEU A O 1
ATOM 749 N N . PHE A 1 97 ? 4.52 -4.582 -4.039 1 98.31 97 PHE A N 1
ATOM 750 C CA . PHE A 1 97 ? 4.992 -5.531 -3.041 1 98.31 97 PHE A CA 1
ATOM 751 C C . PHE A 1 97 ? 3.865 -5.93 -2.096 1 98.31 97 PHE A C 1
ATOM 753 O O . PHE A 1 97 ? 3.168 -5.07 -1.555 1 98.31 97 PHE A O 1
ATOM 760 N N . LEU A 1 98 ? 3.674 -7.262 -1.923 1 98.44 98 LEU A N 1
ATOM 761 C CA . LEU A 1 98 ? 2.695 -7.785 -0.976 1 98.44 98 LEU A CA 1
ATOM 762 C C . LEU A 1 98 ? 3.359 -8.727 0.024 1 98.44 98 LEU A C 1
ATOM 764 O O . LEU A 1 98 ? 3.982 -9.719 -0.368 1 98.44 98 LEU A O 1
ATOM 768 N N . SER A 1 99 ? 3.225 -8.414 1.28 1 98.44 99 SER A N 1
ATOM 769 C CA . SER A 1 99 ? 3.672 -9.305 2.34 1 98.44 99 SER A CA 1
ATOM 770 C C . SER A 1 99 ? 2.545 -10.227 2.801 1 98.44 99 SER A C 1
ATOM 772 O O . SER A 1 99 ? 1.401 -9.789 2.943 1 98.44 99 SER A O 1
ATOM 774 N N . GLY A 1 100 ? 2.889 -11.469 3.012 1 97.5 100 GLY A N 1
ATOM 775 C CA . GLY A 1 100 ? 1.888 -12.453 3.393 1 97.5 100 GLY A CA 1
ATOM 776 C C . GLY A 1 100 ? 1.813 -12.68 4.891 1 97.5 100 GLY A C 1
ATOM 777 O O . GLY A 1 100 ? 2.611 -12.125 5.648 1 97.5 100 GLY A O 1
ATOM 778 N N . PRO A 1 101 ? 0.854 -13.586 5.25 1 97.06 101 PRO A N 1
ATOM 779 C CA . PRO A 1 101 ? -0.192 -14.156 4.398 1 97.06 101 PRO A CA 1
ATOM 780 C C . PRO A 1 101 ? -1.222 -13.125 3.951 1 97.06 101 PRO A C 1
ATOM 782 O O . PRO A 1 101 ? -1.382 -12.086 4.602 1 97.06 101 PRO A O 1
ATOM 785 N N . ALA A 1 102 ? -1.844 -13.359 2.75 1 96.5 102 ALA A N 1
ATOM 786 C CA . ALA A 1 102 ? -2.816 -12.398 2.24 1 96.5 102 ALA A CA 1
ATOM 787 C C . ALA A 1 102 ? -3.783 -13.062 1.261 1 96.5 102 ALA A C 1
ATOM 789 O O . ALA A 1 102 ? -3.375 -13.891 0.44 1 96.5 102 ALA A O 1
ATOM 790 N N . THR A 1 103 ? -5.012 -12.734 1.374 1 96.75 103 THR A N 1
ATOM 791 C CA . THR A 1 103 ? -6.035 -13.117 0.409 1 96.75 103 THR A CA 1
ATOM 792 C C . THR A 1 103 ? -6.719 -11.891 -0.176 1 96.75 103 THR A C 1
ATOM 794 O O . THR A 1 103 ? -7.156 -11.008 0.563 1 96.75 103 THR A O 1
ATOM 797 N N . LEU A 1 104 ? -6.727 -11.797 -1.422 1 97.38 104 LEU A N 1
ATOM 798 C CA . LEU A 1 104 ? -7.402 -10.695 -2.1 1 97.38 104 LEU A CA 1
ATOM 799 C C . LEU A 1 104 ? -8.492 -11.219 -3.027 1 97.38 104 LEU A C 1
ATOM 801 O O . LEU A 1 104 ? -8.203 -11.727 -4.109 1 97.38 104 LEU A O 1
ATOM 805 N N . PRO A 1 105 ? -9.75 -11.078 -2.629 1 97.19 105 PRO A N 1
ATOM 806 C CA . PRO A 1 105 ? -10.844 -11.555 -3.486 1 97.19 105 PRO A CA 1
ATOM 807 C C . PRO A 1 105 ? -10.984 -10.734 -4.766 1 97.19 105 PRO A C 1
ATOM 809 O O . PRO A 1 105 ? -11.68 -11.156 -5.6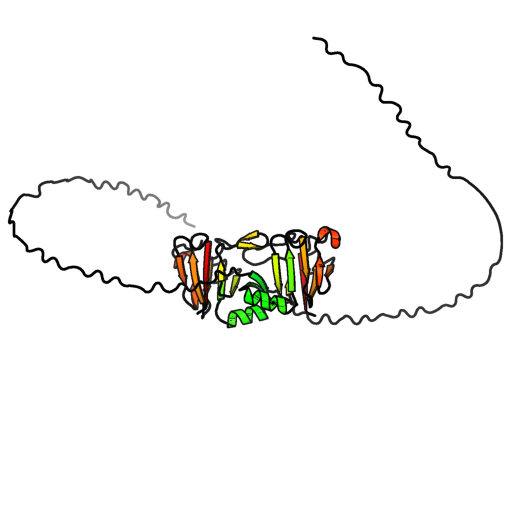95 1 97.19 105 PRO A O 1
ATOM 812 N N . ARG A 1 106 ? -10.469 -9.539 -4.734 1 96.75 106 ARG A N 1
ATOM 813 C CA . ARG A 1 106 ? -10.328 -8.625 -5.863 1 96.75 106 ARG A CA 1
ATOM 814 C C . ARG A 1 106 ? -8.977 -7.91 -5.82 1 96.75 106 ARG A C 1
ATOM 816 O O . ARG A 1 106 ? -8.367 -7.793 -4.758 1 96.75 106 ARG A O 1
ATOM 823 N N . LEU A 1 107 ? -8.539 -7.469 -6.922 1 96.62 107 LEU A N 1
ATOM 824 C CA . LEU A 1 107 ? -7.238 -6.801 -6.984 1 96.62 107 LEU A CA 1
ATOM 825 C C . LEU A 1 107 ? -7.41 -5.289 -7.062 1 96.62 107 LEU A C 1
ATOM 827 O O . LEU A 1 107 ? -7 -4.664 -8.039 1 96.62 107 LEU A O 1
ATOM 831 N N . ILE A 1 108 ? -7.988 -4.734 -6.082 1 95.5 108 ILE A N 1
ATOM 832 C CA . ILE A 1 108 ? -8.297 -3.314 -5.965 1 95.5 108 ILE A CA 1
ATOM 833 C C . ILE A 1 108 ? -7.812 -2.793 -4.613 1 95.5 108 ILE A C 1
ATOM 835 O O . ILE A 1 108 ? -7.355 -3.566 -3.77 1 95.5 108 ILE A O 1
ATOM 839 N N . GLY A 1 109 ? -7.848 -1.503 -4.402 1 94.69 109 GLY A N 1
ATOM 840 C CA . GLY A 1 109 ? -7.496 -0.835 -3.158 1 94.69 109 GLY A CA 1
ATOM 841 C C . GLY A 1 109 ? -8.273 0.448 -2.93 1 94.69 109 GLY A C 1
ATOM 842 O O . GLY A 1 109 ? -9.219 0.744 -3.658 1 94.69 109 GLY A O 1
ATOM 843 N N . PRO A 1 110 ? -7.902 1.089 -1.888 1 95.69 110 PRO A N 1
ATOM 844 C CA . PRO A 1 110 ? -8.609 2.33 -1.562 1 95.69 110 PRO A CA 1
ATOM 845 C C . PRO A 1 110 ? -8.414 3.414 -2.621 1 95.69 110 PRO A C 1
ATOM 847 O O . PRO A 1 110 ? -7.512 3.314 -3.453 1 95.69 110 PRO A O 1
ATOM 850 N N . PHE A 1 111 ? -9.344 4.414 -2.609 1 95 111 PHE A N 1
ATOM 851 C CA . PHE A 1 111 ? -9.273 5.605 -3.443 1 95 111 PHE A CA 1
ATOM 852 C C . PHE A 1 111 ? -9.297 5.234 -4.922 1 95 111 PHE A C 1
ATOM 854 O O . PHE A 1 111 ? -8.648 5.887 -5.742 1 95 111 PHE A O 1
ATOM 861 N N . GLY A 1 112 ? -9.906 4.121 -5.199 1 93.75 112 GLY A N 1
ATOM 862 C CA . GLY A 1 112 ? -10.117 3.734 -6.586 1 93.75 112 GLY A CA 1
ATOM 863 C C . GLY A 1 112 ? -8.945 2.979 -7.18 1 93.75 112 GLY A C 1
ATOM 864 O O . GLY A 1 112 ? -8.883 2.768 -8.391 1 93.75 112 GLY A O 1
ATOM 865 N N . TYR A 1 113 ? -8.062 2.639 -6.371 1 96.06 113 TYR A N 1
ATOM 866 C CA . TYR A 1 113 ? -6.926 1.859 -6.859 1 96.06 113 TYR A CA 1
ATOM 867 C C . TYR A 1 113 ? -7.398 0.564 -7.512 1 96.06 113 TYR A C 1
ATOM 869 O O . TYR A 1 113 ? -8.141 -0.209 -6.906 1 96.06 113 TYR A O 1
ATOM 877 N N . ASP A 1 114 ? -7.008 0.316 -8.766 1 96.38 114 ASP A N 1
ATOM 878 C CA . ASP A 1 114 ? -7.332 -0.863 -9.562 1 96.38 114 ASP A CA 1
ATOM 879 C C . ASP A 1 114 ? -6.121 -1.34 -10.359 1 96.38 114 ASP A C 1
ATOM 881 O O . ASP A 1 114 ? -5.66 -0.652 -11.273 1 96.38 114 ASP A O 1
ATOM 885 N N . TRP A 1 115 ? -5.723 -2.508 -9.992 1 95 115 TRP A N 1
ATOM 886 C CA . TRP A 1 115 ? -4.535 -3.012 -10.672 1 95 115 TRP A CA 1
ATOM 887 C C . TRP A 1 115 ? -4.82 -4.348 -11.344 1 95 115 TRP A C 1
ATOM 889 O O . TRP A 1 115 ? -3.893 -5.094 -11.68 1 95 115 TRP A O 1
ATOM 899 N N . GLU A 1 116 ? -6.027 -4.66 -11.516 1 93.25 116 GLU A N 1
ATOM 900 C CA . GLU A 1 116 ? -6.438 -5.84 -12.273 1 93.25 116 GLU A CA 1
ATOM 901 C C . GLU A 1 116 ? -5.953 -5.758 -13.719 1 93.25 116 GLU A C 1
ATOM 903 O O . GLU A 1 116 ? -6 -4.691 -14.336 1 93.25 116 GLU A O 1
ATOM 908 N N . ASN A 1 117 ? -5.473 -6.953 -14.211 1 91 117 ASN A N 1
ATOM 909 C CA . ASN A 1 117 ? -5.055 -7.117 -15.602 1 91 117 ASN A CA 1
ATOM 910 C C . ASN A 1 117 ? -3.846 -6.246 -15.93 1 91 117 ASN A C 1
ATOM 912 O O . ASN A 1 117 ? -3.67 -5.824 -17.078 1 91 117 ASN A O 1
ATOM 916 N N . LYS A 1 118 ? -3.08 -5.918 -14.961 1 93.88 118 LYS A N 1
ATOM 917 C CA . LYS A 1 118 ? -1.94 -5.039 -15.203 1 93.88 118 LYS A CA 1
ATOM 918 C C . LYS A 1 118 ? -0.622 -5.762 -14.93 1 93.88 118 LYS A C 1
ATOM 920 O O . LYS A 1 118 ? 0.45 -5.25 -15.266 1 93.88 118 LYS A O 1
ATOM 925 N N . VAL A 1 119 ? -0.673 -6.906 -14.398 1 95.69 119 VAL A N 1
ATOM 926 C CA . VAL A 1 119 ? 0.525 -7.645 -14.008 1 95.69 119 VAL A CA 1
ATOM 927 C C . VAL A 1 119 ? 1.053 -8.438 -15.203 1 95.69 119 VAL A C 1
ATOM 929 O O . VAL A 1 119 ? 0.289 -9.125 -15.891 1 95.69 119 VAL A O 1
ATOM 932 N N . ARG A 1 120 ? 2.406 -8.344 -15.406 1 95.25 120 ARG A N 1
ATOM 933 C CA . ARG A 1 120 ? 2.99 -9.062 -16.531 1 95.25 120 ARG A CA 1
ATOM 934 C C . ARG A 1 120 ? 4.102 -10 -16.062 1 95.25 120 ARG A C 1
ATOM 936 O O . ARG A 1 120 ? 4.477 -10.93 -16.781 1 95.25 120 ARG A O 1
ATOM 943 N N . SER A 1 121 ? 4.672 -9.82 -14.945 1 96.88 121 SER A N 1
ATOM 944 C CA . SER A 1 121 ? 5.656 -10.727 -14.359 1 96.88 121 SER A CA 1
ATOM 945 C C . SER A 1 121 ? 5.555 -10.742 -12.844 1 96.88 121 SER A C 1
ATOM 947 O O . SER A 1 121 ? 4.973 -9.836 -12.242 1 96.88 121 SER A O 1
ATOM 949 N N . VAL A 1 122 ? 6.059 -11.828 -12.234 1 97.5 122 VAL A N 1
ATOM 950 C CA . VAL A 1 122 ? 5.836 -12.031 -10.805 1 97.5 122 VAL A CA 1
ATOM 951 C C . VAL A 1 122 ? 7.035 -12.742 -10.188 1 97.5 122 VAL A C 1
ATOM 953 O O . VAL A 1 122 ? 7.617 -13.641 -10.805 1 97.5 122 VAL A O 1
ATOM 956 N N . LYS A 1 123 ? 7.434 -12.281 -8.992 1 98.69 123 LYS A N 1
ATOM 957 C CA . LYS A 1 123 ? 8.375 -13 -8.133 1 98.69 123 LYS A CA 1
ATOM 958 C C . LYS A 1 123 ? 7.703 -13.422 -6.828 1 98.69 123 LYS A C 1
ATOM 960 O O . LYS A 1 123 ? 7.023 -12.625 -6.184 1 98.69 123 LYS A O 1
ATOM 965 N N . VAL A 1 124 ? 7.898 -14.648 -6.547 1 98.75 124 VAL A N 1
ATOM 966 C CA . VAL A 1 124 ? 7.363 -15.18 -5.297 1 98.75 124 VAL A CA 1
ATOM 967 C C . VAL A 1 124 ? 8.5 -15.398 -4.301 1 98.75 124 VAL A C 1
ATOM 969 O O . VAL A 1 124 ? 9.547 -15.945 -4.656 1 98.75 124 VAL A O 1
ATOM 972 N N . GLY A 1 125 ? 8.336 -15 -3.088 1 98.88 125 GLY A N 1
ATOM 973 C CA . GLY A 1 125 ? 9.344 -15.172 -2.053 1 98.88 125 GLY A CA 1
ATOM 974 C C . GLY A 1 125 ? 9.617 -16.625 -1.715 1 98.88 125 GLY A C 1
ATOM 975 O O . GLY A 1 125 ? 8.828 -17.5 -2.055 1 98.88 125 GLY A O 1
ATOM 976 N N . PRO A 1 126 ? 10.711 -16.844 -1.056 1 98.81 126 PRO A N 1
ATOM 977 C CA . PRO A 1 126 ? 11.148 -18.219 -0.802 1 98.81 126 PRO A CA 1
ATOM 978 C C . PRO A 1 126 ? 10.297 -18.938 0.249 1 98.81 126 PRO A C 1
ATOM 980 O O . PRO A 1 126 ? 10.391 -20.156 0.411 1 98.81 126 PRO A O 1
ATOM 983 N N . ARG A 1 127 ? 9.523 -18.25 0.978 1 98.81 127 ARG A N 1
ATOM 984 C CA . ARG A 1 127 ? 8.695 -18.875 2.008 1 98.81 127 ARG A CA 1
ATOM 985 C C . ARG A 1 127 ? 7.215 -18.609 1.736 1 98.81 127 ARG A C 1
ATOM 987 O O . ARG A 1 127 ? 6.418 -18.5 2.67 1 98.81 127 ARG A O 1
ATOM 994 N N . ALA A 1 128 ? 6.855 -18.469 0.447 1 98.56 128 ALA A N 1
ATOM 995 C CA . ALA A 1 128 ? 5.48 -18.172 0.068 1 98.56 128 ALA A CA 1
ATOM 996 C C . ALA A 1 128 ? 5.016 -19.062 -1.075 1 98.56 128 ALA A C 1
ATOM 998 O O . ALA A 1 128 ? 5.809 -19.438 -1.946 1 98.56 128 ALA A O 1
ATOM 999 N N . ASN A 1 129 ? 3.725 -19.438 -1.056 1 98.06 129 ASN A N 1
ATOM 1000 C CA . ASN A 1 129 ? 3.002 -19.984 -2.195 1 98.06 129 ASN A CA 1
ATOM 1001 C C . ASN A 1 129 ? 1.906 -19.047 -2.678 1 98.06 129 ASN A C 1
ATOM 1003 O O . ASN A 1 129 ? 1.177 -18.469 -1.868 1 98.06 129 ASN A O 1
ATOM 1007 N N . LEU A 1 130 ? 1.891 -18.938 -3.982 1 97.56 130 LEU A N 1
ATOM 1008 C CA . LEU A 1 130 ? 0.88 -18.047 -4.547 1 97.56 130 LEU A CA 1
ATOM 1009 C C . LEU A 1 130 ? -0.11 -18.828 -5.406 1 97.56 130 LEU A C 1
ATOM 1011 O O . LEU A 1 130 ? 0.293 -19.609 -6.273 1 97.56 130 LEU A O 1
ATOM 1015 N N . THR A 1 131 ? -1.354 -18.703 -5.082 1 96.88 131 THR A N 1
ATOM 1016 C CA . THR A 1 131 ? -2.416 -19.172 -5.965 1 96.88 131 THR A CA 1
ATOM 1017 C C . THR A 1 131 ? -3.191 -18 -6.555 1 96.88 131 THR A C 1
ATOM 1019 O O . THR A 1 131 ? -3.682 -17.141 -5.82 1 96.88 131 THR A O 1
ATOM 1022 N N . ILE A 1 132 ? -3.254 -18.016 -7.871 1 96 132 ILE A N 1
ATOM 1023 C CA . ILE A 1 132 ? -4.012 -16.969 -8.547 1 96 132 ILE A CA 1
ATOM 1024 C C . ILE A 1 132 ? -5.234 -17.578 -9.234 1 96 132 ILE A C 1
ATOM 1026 O O . ILE A 1 132 ? -5.199 -18.734 -9.664 1 96 132 ILE A O 1
ATOM 1030 N N . PHE A 1 133 ? -6.305 -16.766 -9.289 1 95 133 PHE A N 1
ATOM 1031 C CA . PHE A 1 133 ? -7.566 -17.234 -9.836 1 95 133 PHE A CA 1
ATOM 1032 C C . PHE A 1 133 ? -8.039 -16.328 -10.969 1 95 133 PHE A C 1
ATOM 1034 O O . PHE A 1 133 ? -7.895 -15.109 -10.898 1 95 133 PHE A O 1
ATOM 1041 N N . ASP A 1 134 ? -8.68 -16.891 -11.922 1 92.31 134 ASP A N 1
ATOM 1042 C CA . ASP A 1 134 ? -9.07 -16.125 -13.109 1 92.31 134 ASP A CA 1
ATOM 1043 C C . ASP A 1 134 ? -10.328 -15.305 -12.844 1 92.31 134 ASP A C 1
ATOM 1045 O O . ASP A 1 134 ? -10.68 -14.422 -13.633 1 92.31 134 ASP A O 1
ATOM 1049 N N . ASN A 1 135 ? -11.008 -15.609 -11.773 1 94.25 135 ASN A N 1
ATOM 1050 C CA . ASN A 1 135 ? -12.203 -14.836 -11.445 1 94.25 135 ASN A CA 1
ATOM 1051 C C . ASN A 1 135 ? -12.148 -14.305 -10.016 1 94.25 135 ASN A C 1
ATOM 1053 O O . ASN A 1 135 ? -11.281 -14.703 -9.234 1 94.25 135 ASN A O 1
ATOM 1057 N N . HIS A 1 136 ? -13.008 -13.328 -9.727 1 96.75 136 HIS A N 1
ATOM 1058 C CA . HIS A 1 136 ? -13.102 -12.758 -8.383 1 96.75 136 HIS A CA 1
ATOM 1059 C C . HIS A 1 136 ? -13.508 -13.82 -7.363 1 96.75 136 HIS A C 1
ATOM 1061 O O . HIS A 1 136 ? -14.086 -14.852 -7.73 1 96.75 136 HIS A O 1
ATOM 1067 N N . ASN A 1 137 ? -13.109 -13.68 -6.191 1 97.12 137 ASN A N 1
ATOM 1068 C CA . ASN A 1 137 ? -13.531 -14.484 -5.051 1 97.12 137 ASN A CA 1
ATOM 1069 C C . ASN A 1 137 ? -13.055 -15.93 -5.176 1 97.12 137 ASN A C 1
ATOM 1071 O O . ASN A 1 137 ? -13.773 -16.859 -4.828 1 97.12 137 ASN A O 1
ATOM 1075 N N . TYR A 1 138 ? -11.977 -16.016 -5.762 1 96.12 138 TYR A N 1
ATOM 1076 C CA . TYR A 1 138 ? -11.25 -17.281 -5.781 1 96.12 138 TYR A CA 1
ATOM 1077 C C . TYR A 1 138 ? -12.023 -18.344 -6.547 1 96.12 138 TYR A C 1
A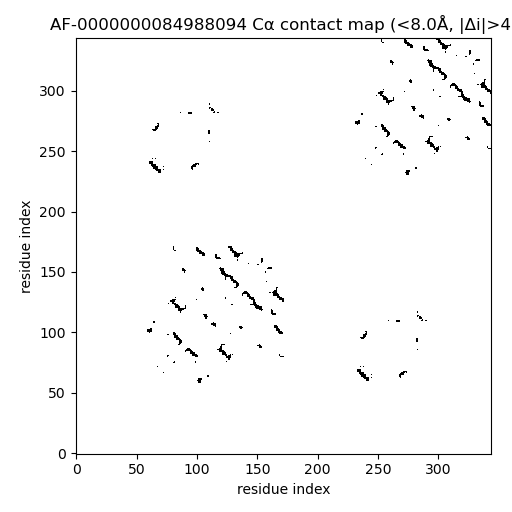TOM 1079 O O . TYR A 1 138 ? -12.102 -19.5 -6.113 1 96.12 138 TYR A O 1
ATOM 1087 N N . ARG A 1 139 ? -12.641 -17.906 -7.566 1 95.44 139 ARG A N 1
ATOM 1088 C CA . ARG A 1 139 ? -13.508 -18.812 -8.305 1 95.44 139 ARG A CA 1
ATOM 1089 C C . ARG A 1 139 ? -12.852 -19.266 -9.609 1 95.44 139 ARG A C 1
ATOM 1091 O O . ARG A 1 139 ? -11.938 -18.594 -10.109 1 95.44 139 ARG A O 1
ATOM 1098 N N . ASP A 1 140 ? -13.297 -20.359 -10.18 1 93.19 140 ASP A N 1
ATOM 1099 C CA . ASP A 1 140 ? -13.008 -20.938 -11.484 1 93.19 140 ASP A CA 1
ATOM 1100 C C . ASP A 1 140 ? -11.57 -21.453 -11.555 1 93.19 140 ASP A C 1
ATOM 1102 O O . ASP A 1 140 ? -11.125 -22.188 -10.672 1 93.19 140 ASP A O 1
ATOM 1106 N N . GLU A 1 141 ? -10.898 -21.172 -12.602 1 91.56 141 GLU A N 1
ATOM 1107 C CA . GLU A 1 141 ? -9.586 -21.781 -12.812 1 91.56 141 GLU A CA 1
ATOM 1108 C C . GLU A 1 141 ? -8.523 -21.109 -11.945 1 91.56 141 GLU A C 1
ATOM 1110 O O . GLU A 1 141 ? -8.594 -19.906 -11.688 1 91.56 141 GLU A O 1
ATOM 1115 N N . ASP A 1 142 ? -7.602 -21.922 -11.406 1 93.19 142 ASP A N 1
ATOM 1116 C CA . ASP A 1 142 ? -6.516 -21.391 -10.594 1 93.19 142 ASP A CA 1
ATOM 1117 C C . ASP A 1 142 ? -5.16 -21.875 -11.102 1 93.19 142 ASP A C 1
ATOM 1119 O O . ASP A 1 142 ? -5.086 -22.844 -11.859 1 93.19 142 ASP A O 1
ATOM 1123 N N . LYS A 1 143 ? -4.145 -21.094 -10.789 1 94.31 143 LYS A N 1
ATOM 1124 C CA . LYS A 1 143 ? -2.746 -21.469 -11 1 94.31 143 LYS A CA 1
ATOM 1125 C C . LYS A 1 143 ? -1.941 -21.312 -9.711 1 94.31 143 LYS A C 1
ATOM 1127 O O . LYS A 1 143 ? -2.123 -20.344 -8.969 1 94.31 143 LYS A O 1
ATOM 1132 N N . PHE A 1 144 ? -1.118 -22.281 -9.555 1 95.38 144 PHE A N 1
ATOM 1133 C CA . PHE A 1 144 ? -0.307 -22.328 -8.344 1 95.38 144 PHE A CA 1
ATOM 1134 C C . PHE A 1 144 ? 1.151 -22.016 -8.664 1 95.38 144 PHE A C 1
ATOM 1136 O O . PHE A 1 144 ? 1.725 -22.578 -9.594 1 95.38 144 PHE A O 1
ATOM 1143 N N . LEU A 1 145 ? 1.72 -21.062 -7.887 1 96.56 145 LEU A N 1
ATOM 1144 C CA . LEU A 1 145 ? 3.139 -20.734 -7.98 1 96.56 145 LEU A CA 1
ATOM 1145 C C . LEU A 1 145 ? 3.869 -21.094 -6.695 1 96.56 145 LEU A C 1
ATOM 1147 O O . LEU A 1 145 ? 3.482 -20.656 -5.609 1 96.56 145 LEU A O 1
ATOM 1151 N N . ASP A 1 146 ? 4.961 -21.844 -6.875 1 97.5 146 ASP A N 1
ATOM 1152 C CA . ASP A 1 146 ? 5.703 -22.375 -5.734 1 97.5 146 ASP A CA 1
ATOM 1153 C C . ASP A 1 146 ? 6.625 -21.312 -5.141 1 97.5 146 ASP A C 1
ATOM 1155 O O . ASP A 1 146 ? 6.895 -20.297 -5.777 1 97.5 146 ASP A O 1
ATOM 1159 N N . ALA A 1 147 ? 7.137 -21.703 -3.938 1 98.69 147 ALA A N 1
ATOM 1160 C CA . ALA A 1 147 ? 8.094 -20.844 -3.25 1 98.69 147 ALA A CA 1
ATOM 1161 C C . ALA A 1 147 ? 9.305 -20.562 -4.129 1 98.69 147 ALA A C 1
ATOM 1163 O O . ALA A 1 147 ? 9.875 -21.469 -4.723 1 98.69 147 ALA A O 1
ATOM 1164 N N . GLY A 1 148 ? 9.602 -19.25 -4.219 1 98.56 148 GLY A N 1
ATOM 1165 C CA . GLY A 1 148 ? 10.789 -18.859 -4.965 1 98.56 148 GLY A CA 1
ATOM 1166 C C . GLY A 1 148 ? 10.547 -18.766 -6.461 1 98.56 148 GLY A C 1
ATOM 1167 O O . GLY A 1 148 ? 11.469 -18.484 -7.227 1 98.56 148 GLY A O 1
ATOM 1168 N N . ALA A 1 149 ? 9.312 -18.984 -6.898 1 97.69 149 ALA A N 1
ATOM 1169 C CA . ALA A 1 149 ? 9.008 -18.938 -8.328 1 97.69 149 ALA A CA 1
ATOM 1170 C C . ALA A 1 149 ? 9.227 -17.531 -8.891 1 97.69 149 ALA A C 1
ATOM 1172 O O . ALA A 1 149 ? 8.898 -16.547 -8.25 1 97.69 149 ALA A O 1
ATOM 1173 N N . ASN A 1 150 ? 9.836 -17.438 -10.078 1 97.81 150 ASN A N 1
ATOM 1174 C CA . ASN A 1 150 ? 10 -16.234 -10.883 1 97.81 150 ASN A CA 1
ATOM 1175 C C . ASN A 1 150 ? 9.383 -16.406 -12.273 1 97.81 150 ASN A C 1
ATOM 1177 O O . ASN A 1 150 ? 9.906 -17.141 -13.102 1 97.81 150 ASN A O 1
ATOM 1181 N N . VAL A 1 151 ? 8.305 -15.781 -12.453 1 96.38 151 VAL A N 1
ATOM 1182 C CA . VAL A 1 151 ? 7.629 -15.844 -13.742 1 96.38 151 VAL A CA 1
ATOM 1183 C C . VAL A 1 151 ? 7.836 -14.539 -14.508 1 96.38 151 VAL A C 1
ATOM 1185 O O . VAL A 1 151 ? 7.176 -13.539 -14.227 1 96.38 151 VAL A O 1
ATOM 1188 N N . ALA A 1 152 ? 8.664 -14.516 -15.484 1 96.19 152 ALA A N 1
ATOM 1189 C CA . ALA A 1 152 ? 9.102 -13.305 -16.172 1 96.19 152 ALA A CA 1
ATOM 1190 C C . ALA A 1 152 ? 8.062 -12.844 -17.188 1 96.19 152 ALA A C 1
ATOM 1192 O O . ALA A 1 152 ? 8.102 -11.703 -17.656 1 96.19 152 ALA A O 1
ATOM 1193 N N . ASN A 1 153 ? 7.188 -13.781 -17.609 1 94.81 153 ASN A N 1
ATOM 1194 C CA . ASN A 1 153 ? 6.113 -13.508 -18.562 1 94.81 153 ASN A CA 1
ATOM 1195 C C . ASN A 1 153 ? 4.855 -14.305 -18.234 1 94.81 153 ASN A C 1
ATOM 1197 O O . ASN A 1 153 ? 4.73 -15.469 -18.625 1 94.81 153 ASN A O 1
ATOM 1201 N N . LEU A 1 154 ? 3.938 -13.68 -17.609 1 91.19 154 LEU A N 1
ATOM 1202 C CA . LEU A 1 154 ? 2.744 -14.359 -17.109 1 91.19 154 LEU A CA 1
ATOM 1203 C C . LEU A 1 154 ? 1.884 -14.859 -18.266 1 91.19 154 LEU A C 1
ATOM 1205 O O . LEU A 1 154 ? 1.241 -15.906 -18.156 1 91.19 154 LEU A O 1
ATOM 1209 N N . SER A 1 155 ? 1.73 -14.133 -19.344 1 83.94 155 SER A N 1
ATOM 1210 C CA . SER A 1 155 ? 0.914 -14.539 -20.484 1 83.94 155 SER A CA 1
ATOM 1211 C C . SER A 1 155 ? 1.467 -15.805 -21.125 1 83.94 155 SER A C 1
ATOM 1213 O O . SER A 1 155 ? 0.704 -16.672 -21.562 1 83.94 155 SER A O 1
ATOM 1215 N N . LYS A 1 156 ? 2.656 -15.953 -21.172 1 75 156 LYS A N 1
ATOM 1216 C CA . LYS A 1 156 ? 3.295 -17.078 -21.859 1 75 156 LYS A CA 1
ATOM 1217 C C . LYS A 1 156 ? 3.398 -18.297 -20.938 1 75 156 LYS A C 1
ATOM 1219 O O . LYS A 1 156 ? 3.029 -19.406 -21.328 1 75 156 LYS A O 1
ATOM 1224 N N . GLU A 1 157 ? 3.805 -18.047 -19.75 1 74.44 157 GLU A N 1
ATOM 1225 C CA . GLU A 1 157 ? 4.176 -19.156 -18.875 1 74.44 157 GLU A CA 1
ATOM 1226 C C . GLU A 1 157 ? 2.949 -19.75 -18.188 1 74.44 157 GLU A C 1
ATOM 1228 O O . GLU A 1 157 ? 2.945 -20.922 -17.812 1 74.44 157 GLU A O 1
ATOM 1233 N N . MET A 1 158 ? 1.97 -18.984 -18.156 1 72.06 158 MET A N 1
ATOM 1234 C CA . MET A 1 158 ? 0.802 -19.469 -17.422 1 72.06 158 MET A CA 1
ATOM 1235 C C . MET A 1 158 ? -0.38 -19.688 -18.359 1 72.06 158 MET A C 1
ATOM 1237 O O . MET A 1 158 ? -1.515 -19.844 -17.906 1 72.06 158 MET A O 1
ATOM 1241 N N . GLY A 1 159 ? -0.093 -19.75 -19.562 1 68.69 159 GLY A N 1
ATOM 1242 C CA . GLY A 1 159 ? -1.158 -20.016 -20.516 1 68.69 159 GLY A CA 1
ATOM 1243 C C . GLY A 1 159 ? -2.172 -18.891 -20.609 1 68.69 159 GLY A C 1
ATOM 1244 O O . GLY A 1 159 ? -3.379 -19.141 -20.656 1 68.69 159 GLY A O 1
ATOM 1245 N N . PHE A 1 160 ? -1.799 -17.75 -20.531 1 64.19 160 PHE A N 1
ATOM 1246 C CA . PHE A 1 160 ? -2.582 -16.547 -20.719 1 64.19 160 PHE A CA 1
ATOM 1247 C C . PHE A 1 160 ? -3.311 -16.156 -19.438 1 64.19 160 PHE A C 1
ATOM 1249 O O . PHE A 1 160 ? -4.492 -15.812 -19.469 1 64.19 160 PHE A O 1
ATOM 1256 N N . PHE A 1 161 ? -2.844 -16.547 -18.438 1 67.19 161 PHE A N 1
ATOM 1257 C CA . PHE A 1 161 ? -3.436 -16.219 -17.141 1 67.19 161 PHE A CA 1
ATOM 1258 C C . PHE A 1 161 ? -2.979 -14.844 -16.672 1 67.19 161 PHE A C 1
ATOM 1260 O O . PHE A 1 161 ? -2.77 -14.633 -15.469 1 67.19 161 PHE A O 1
ATOM 1267 N N . ASP A 1 162 ? -2.818 -13.977 -17.641 1 69.56 162 ASP A N 1
ATOM 1268 C CA . ASP A 1 162 ? -2.344 -12.633 -17.297 1 69.56 162 ASP A CA 1
ATOM 1269 C C . ASP A 1 162 ? -3.48 -11.766 -16.766 1 69.56 162 ASP A C 1
ATOM 1271 O O . ASP A 1 162 ? -3.266 -10.609 -16.406 1 69.56 162 ASP A O 1
ATOM 1275 N N . ASN A 1 163 ? -4.555 -12.438 -16.641 1 86.12 163 ASN A N 1
ATOM 1276 C CA . ASN A 1 163 ? -5.699 -11.633 -16.234 1 86.12 163 ASN A CA 1
ATOM 1277 C C . ASN A 1 163 ? -6.367 -12.211 -14.984 1 86.12 163 ASN A C 1
ATOM 1279 O O . ASN A 1 163 ? -7.598 -12.312 -14.922 1 86.12 163 ASN A O 1
ATOM 1283 N N . PHE A 1 164 ? -5.551 -12.594 -14.062 1 94 164 PHE A N 1
ATOM 1284 C CA . PHE A 1 164 ? -6.145 -13.117 -12.836 1 94 164 PHE A CA 1
ATOM 1285 C C . PHE A 1 164 ? -6.805 -12 -12.031 1 94 164 PHE A C 1
ATOM 1287 O O . PHE A 1 164 ? -6.438 -10.828 -12.172 1 94 164 PHE A O 1
ATOM 1294 N N . ARG A 1 165 ? -7.812 -12.391 -11.258 1 96 165 ARG A N 1
ATOM 1295 C CA . ARG A 1 165 ? -8.664 -11.375 -10.656 1 96 165 ARG A CA 1
ATOM 1296 C C . ARG A 1 165 ? -8.742 -11.539 -9.141 1 96 165 ARG A C 1
ATOM 1298 O O . ARG A 1 165 ? -9.383 -10.75 -8.453 1 96 165 ARG A O 1
ATOM 1305 N N . SER A 1 166 ? -8.211 -12.578 -8.578 1 96.69 166 SER A N 1
ATOM 1306 C CA . SER A 1 166 ? -8.078 -12.797 -7.145 1 96.69 166 SER A CA 1
ATOM 1307 C C . SER A 1 166 ? -6.871 -13.672 -6.82 1 96.69 166 SER A C 1
ATOM 1309 O O . SER A 1 166 ? -6.258 -14.242 -7.723 1 96.69 166 SER A O 1
ATOM 1311 N N . MET A 1 167 ? -6.484 -13.719 -5.59 1 96.94 167 MET A N 1
ATOM 1312 C CA . MET A 1 167 ? -5.266 -14.453 -5.262 1 96.94 167 MET A CA 1
ATOM 1313 C C . MET A 1 167 ? -5.23 -14.812 -3.781 1 96.94 167 MET A C 1
ATOM 1315 O O . MET A 1 167 ? -5.895 -14.172 -2.965 1 96.94 167 ME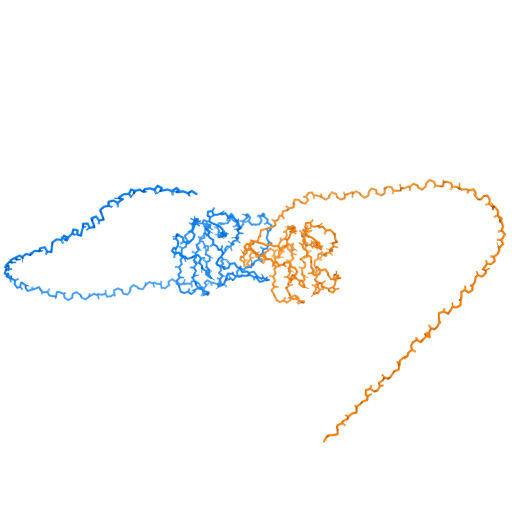T A O 1
ATOM 1319 N N . VAL A 1 168 ? -4.48 -15.828 -3.512 1 97.44 168 VAL A N 1
ATOM 1320 C CA . VAL A 1 168 ? -4.172 -16.281 -2.156 1 97.44 168 VAL A CA 1
ATOM 1321 C C . VAL A 1 168 ? -2.664 -16.453 -2 1 97.44 168 VAL A C 1
ATOM 1323 O O . VAL A 1 168 ? -2.033 -17.172 -2.775 1 97.44 168 VAL A O 1
ATOM 1326 N N . LEU A 1 169 ? -2.129 -15.734 -1.101 1 98 169 LEU A N 1
ATOM 1327 C CA . LEU A 1 169 ? -0.719 -15.828 -0.738 1 98 169 LEU A CA 1
ATOM 1328 C C . LEU A 1 169 ? -0.55 -16.5 0.624 1 98 169 LEU A C 1
ATOM 1330 O O . LEU A 1 169 ? -0.957 -15.938 1.646 1 98 169 LEU A O 1
ATOM 1334 N N . ASN A 1 170 ? 0.102 -17.656 0.616 1 96.94 170 ASN A N 1
ATOM 1335 C CA . ASN A 1 170 ? 0.308 -18.422 1.84 1 96.94 170 ASN A CA 1
ATOM 1336 C C . ASN A 1 170 ? 1.777 -18.438 2.254 1 96.94 170 ASN A C 1
ATOM 1338 O O . ASN A 1 170 ? 2.666 -18.438 1.4 1 96.94 170 ASN A O 1
ATOM 1342 N N . CYS A 1 171 ? 1.92 -18.453 3.537 1 97.56 171 CYS A N 1
ATOM 1343 C CA . CYS A 1 171 ? 3.275 -18.547 4.066 1 97.56 171 CYS A CA 1
ATOM 1344 C C . CYS A 1 171 ? 3.605 -19.969 4.465 1 97.56 171 CYS A C 1
ATOM 1346 O O . CYS A 1 171 ? 2.779 -20.656 5.074 1 97.56 171 CYS A O 1
ATOM 1348 N N . ILE A 1 172 ? 4.844 -20.438 4.156 1 96.44 172 ILE A N 1
ATOM 1349 C CA . ILE A 1 172 ? 5.262 -21.797 4.43 1 96.44 172 ILE A CA 1
ATOM 1350 C C . ILE A 1 172 ? 6.508 -21.797 5.316 1 96.44 172 ILE A C 1
ATOM 1352 O O . ILE A 1 172 ? 7.273 -20.828 5.312 1 96.44 172 ILE A O 1
ATOM 1356 N N . MET B 1 1 ? -59.344 23.047 -0.78 1 27.09 1 MET B N 1
ATOM 1357 C CA . MET B 1 1 ? -58.125 23.547 -0.107 1 27.09 1 MET B CA 1
ATOM 1358 C C . MET B 1 1 ? -57.5 24.672 -0.898 1 27.09 1 MET B C 1
ATOM 1360 O O . MET B 1 1 ? -57.375 24.594 -2.121 1 27.09 1 MET B O 1
ATOM 1364 N N . ASN B 1 2 ? -57.344 25.953 -0.271 1 26.41 2 ASN B N 1
ATOM 1365 C CA . ASN B 1 2 ? -57.125 27.359 -0.574 1 26.41 2 ASN B CA 1
ATOM 1366 C C . ASN B 1 2 ? -55.719 27.594 -1.119 1 26.41 2 ASN B C 1
ATOM 1368 O O . ASN B 1 2 ? -54.719 27.062 -0.575 1 26.41 2 ASN B O 1
ATOM 1372 N N . ILE B 1 3 ? -55.531 27.922 -2.451 1 31.14 3 ILE B N 1
ATOM 1373 C CA . ILE B 1 3 ? -54.469 28.25 -3.387 1 31.14 3 ILE B CA 1
ATOM 1374 C C . ILE B 1 3 ? -53.812 29.562 -2.965 1 31.14 3 ILE B C 1
ATOM 1376 O O . ILE B 1 3 ? -54.438 30.625 -3.031 1 31.14 3 ILE B O 1
ATOM 1380 N N . LEU B 1 4 ? -53.125 29.453 -1.67 1 23.7 4 LEU B N 1
ATOM 1381 C CA . LEU B 1 4 ? -52.562 30.703 -1.173 1 23.7 4 LEU B CA 1
ATOM 1382 C C . LEU B 1 4 ? -51.781 31.406 -2.27 1 23.7 4 LEU B C 1
ATOM 1384 O O . LEU B 1 4 ? -51.344 30.797 -3.252 1 23.7 4 LEU B O 1
ATOM 1388 N N . VAL B 1 5 ? -50.844 32.469 -1.896 1 23.78 5 VAL B N 1
ATOM 1389 C CA . VAL B 1 5 ? -50.562 33.906 -1.929 1 23.78 5 VAL B CA 1
ATOM 1390 C C . VAL B 1 5 ? -49.375 34.156 -2.863 1 23.78 5 VAL B C 1
ATOM 1392 O O . VAL B 1 5 ? -48.281 33.594 -2.686 1 23.78 5 VAL B O 1
ATOM 1395 N N . LYS B 1 6 ? -49.625 34.562 -4.148 1 26.42 6 LYS B N 1
ATOM 1396 C CA . LYS B 1 6 ? -48.844 35 -5.293 1 26.42 6 LYS B CA 1
ATOM 1397 C C . LYS B 1 6 ? -47.969 36.188 -4.93 1 26.42 6 LYS B C 1
ATOM 1399 O O . LYS B 1 6 ? -47.438 36.875 -5.812 1 26.42 6 LYS B O 1
ATOM 1404 N N . LYS B 1 7 ? -47.312 36.312 -3.652 1 25.17 7 LYS B N 1
ATOM 1405 C CA . LYS B 1 7 ? -46.844 37.594 -3.152 1 25.17 7 LYS B CA 1
ATOM 1406 C C . LYS B 1 7 ? -45.688 38.125 -3.986 1 25.17 7 LYS B C 1
ATOM 1408 O O . LYS B 1 7 ? -45.062 39.125 -3.641 1 25.17 7 LYS B O 1
ATOM 1413 N N . ASN B 1 8 ? -45.312 37.844 -5.285 1 25.83 8 ASN B N 1
ATOM 1414 C CA . ASN B 1 8 ? -43.906 38.031 -5.629 1 25.83 8 ASN B CA 1
ATOM 1415 C C . ASN B 1 8 ? -43.562 39.5 -5.824 1 25.83 8 ASN B C 1
ATOM 1417 O O . ASN B 1 8 ? -42.531 39.844 -6.395 1 25.83 8 ASN B O 1
ATOM 1421 N N . SER B 1 9 ? -44.344 40.562 -5.406 1 25.44 9 SER B N 1
ATOM 1422 C CA . SER B 1 9 ? -44.094 41.781 -6.148 1 25.44 9 SER B CA 1
ATOM 1423 C C . SER B 1 9 ? -42.812 42.469 -5.699 1 25.44 9 SER B C 1
ATOM 1425 O O . SER B 1 9 ? -42.562 43.625 -6.035 1 25.44 9 SER B O 1
ATOM 1427 N N . ARG B 1 10 ? -41.781 41.906 -4.984 1 31.47 10 ARG B N 1
ATOM 1428 C CA . ARG B 1 10 ? -40.969 42.938 -4.32 1 31.47 10 ARG B CA 1
ATOM 1429 C C . ARG B 1 10 ? -40.156 43.75 -5.328 1 31.47 10 ARG B C 1
ATOM 1431 O O . ARG B 1 10 ? -39.375 43.188 -6.078 1 31.47 10 ARG B O 1
ATOM 1438 N N . SER B 1 11 ? -40.594 45 -5.766 1 26.91 11 SER B N 1
ATOM 1439 C CA . SER B 1 11 ? -40.125 46.031 -6.68 1 26.91 11 SER B CA 1
ATOM 1440 C C . SER B 1 11 ? -38.875 46.719 -6.148 1 26.91 11 SER B C 1
ATOM 1442 O O . SER B 1 11 ? -38.25 47.531 -6.828 1 26.91 11 SER B O 1
ATOM 1444 N N . LEU B 1 12 ? -38.312 46.656 -4.859 1 28.88 12 LEU B N 1
ATOM 1445 C CA . LEU B 1 12 ? -37.812 47.938 -4.41 1 28.88 12 LEU B CA 1
ATOM 1446 C C . LEU B 1 12 ? -36.469 48.25 -5.082 1 28.88 12 LEU B C 1
ATOM 1448 O O . LEU B 1 12 ? -35.469 47.531 -4.879 1 28.88 12 LEU B O 1
ATOM 1452 N N . LEU B 1 13 ? -36.469 48.781 -6.297 1 25.19 13 LEU B N 1
ATOM 1453 C CA . LEU B 1 13 ? -35.344 49.094 -7.152 1 25.19 13 LEU B CA 1
ATOM 1454 C C . LEU B 1 13 ? -34.344 50 -6.438 1 25.19 13 LEU B C 1
ATOM 1456 O O . LEU B 1 13 ? -34.531 50.344 -5.266 1 25.19 13 LEU B O 1
ATOM 1460 N N . THR B 1 14 ? -34.062 51.281 -6.848 1 24.56 14 THR B N 1
ATOM 1461 C CA . THR B 1 14 ? -32.906 51.875 -7.5 1 24.56 14 THR B CA 1
ATOM 1462 C C . THR B 1 14 ? -32.094 52.688 -6.504 1 24.56 14 THR B C 1
ATOM 1464 O O . THR B 1 14 ? -32.625 53.5 -5.754 1 24.56 14 THR B O 1
ATOM 1467 N N . ILE B 1 15 ? -30.828 52.281 -6.145 1 30 15 ILE B N 1
ATOM 1468 C CA . ILE B 1 15 ? -29.734 52.625 -5.242 1 30 15 ILE B CA 1
ATOM 1469 C C . ILE B 1 15 ? -29.109 53.938 -5.66 1 30 15 ILE B C 1
ATOM 1471 O O . ILE B 1 15 ? -28.469 54.031 -6.715 1 30 15 ILE B O 1
ATOM 1475 N N . VAL B 1 16 ? -29.766 55.062 -5.746 1 26.17 16 VAL B N 1
ATOM 1476 C CA . VAL B 1 16 ? -29.078 56.125 -6.48 1 26.17 16 VAL B CA 1
ATOM 1477 C C . VAL B 1 16 ? -28.031 56.781 -5.582 1 26.17 16 VAL B C 1
ATOM 1479 O O . VAL B 1 16 ? -28.359 57.562 -4.684 1 26.17 16 VAL B O 1
ATOM 1482 N N . THR B 1 17 ? -27.359 56.219 -4.68 1 29.05 17 THR B N 1
ATOM 1483 C CA . THR B 1 17 ? -26.75 57.219 -3.787 1 29.05 17 THR B CA 1
ATOM 1484 C C . THR B 1 17 ? -25.656 58 -4.508 1 29.05 17 THR B C 1
ATOM 1486 O O . THR B 1 17 ? -24.75 57.406 -5.105 1 29.05 17 THR B O 1
ATOM 1489 N N . LEU B 1 18 ? -25.969 59.25 -4.91 1 23.34 18 LEU B N 1
ATOM 1490 C CA . LEU B 1 18 ? -25.172 60.281 -5.578 1 23.34 18 LEU B CA 1
ATOM 1491 C C . LEU B 1 18 ? -23.922 60.625 -4.777 1 23.34 18 LEU B C 1
ATOM 1493 O O . LEU B 1 18 ? -23.969 60.688 -3.545 1 23.34 18 LEU B O 1
ATOM 1497 N N . VAL B 1 19 ? -22.703 60.656 -5.391 1 25.45 19 VAL B N 1
ATOM 1498 C CA . VAL B 1 19 ? -21.25 60.656 -5.301 1 25.45 19 VAL B CA 1
ATOM 1499 C C . VAL B 1 19 ? -20.75 61.969 -4.695 1 25.45 19 VAL B C 1
ATOM 1501 O O . VAL B 1 19 ? -19.766 61.969 -3.953 1 25.45 19 VAL B O 1
ATOM 1504 N N . PHE B 1 20 ? -21.469 63.281 -4.73 1 23.25 20 PHE B N 1
ATOM 1505 C CA . PHE B 1 20 ? -20.578 64.188 -5.453 1 23.25 20 PHE B CA 1
ATOM 1506 C C . PHE B 1 20 ? -19.406 64.625 -4.574 1 23.25 20 PHE B C 1
ATOM 1508 O O . PHE B 1 20 ? -18.25 64.625 -5.023 1 23.25 20 PHE B O 1
ATOM 1515 N N . GLY B 1 21 ? -19.516 65.375 -3.346 1 23.84 21 GLY B N 1
ATOM 1516 C CA . GLY B 1 21 ? -18.922 66.688 -3.311 1 23.84 21 GLY B CA 1
ATOM 1517 C C . GLY B 1 21 ? -17.469 66.688 -2.879 1 23.84 21 GLY B C 1
ATOM 1518 O O . GLY B 1 21 ? -17.109 66 -1.923 1 23.84 21 GLY B O 1
ATOM 1519 N N . MET B 1 22 ? -16.406 67.125 -3.672 1 24.5 22 MET B N 1
ATOM 1520 C CA . MET B 1 22 ? -14.961 67.125 -3.836 1 24.5 22 MET B CA 1
ATOM 1521 C C . MET B 1 22 ? -14.305 68 -2.77 1 24.5 22 MET B C 1
ATOM 1523 O O . MET B 1 22 ? -13.078 68 -2.643 1 24.5 22 MET B O 1
ATOM 1527 N N . SER B 1 23 ? -15.023 68.75 -1.865 1 25.62 23 SER B N 1
ATOM 1528 C CA . SER B 1 23 ? -14.352 70 -1.798 1 25.62 23 SER B CA 1
ATOM 1529 C C . SER B 1 23 ? -12.961 69.875 -1.183 1 25.62 23 SER B C 1
ATOM 1531 O O . SER B 1 23 ? -12.727 69 -0.348 1 25.62 23 SER B O 1
ATOM 1533 N N . VAL B 1 24 ? -11.891 70.75 -1.665 1 26.11 24 VAL B N 1
ATOM 1534 C CA . VAL B 1 24 ? -10.5 71.062 -1.952 1 26.11 24 VAL B CA 1
ATOM 1535 C C . VAL B 1 24 ? -9.773 71.438 -0.657 1 26.11 24 VAL B C 1
ATOM 1537 O O . VAL B 1 24 ? -8.672 71 -0.401 1 26.11 24 VAL B O 1
ATOM 1540 N N . SER B 1 25 ? -10.148 72.438 0.192 1 22.23 25 SER B N 1
ATOM 1541 C CA . SER B 1 25 ? -9.211 73.562 0.202 1 22.23 25 SER B CA 1
ATOM 1542 C C . SER B 1 25 ? -8.219 73.438 1.358 1 22.23 25 SER B C 1
ATOM 1544 O O . SER B 1 25 ? -7.547 74.438 1.707 1 22.23 25 SER B O 1
ATOM 1546 N N . ALA B 1 26 ? -7.762 72.375 1.767 1 25.11 26 ALA B N 1
ATOM 1547 C CA . ALA B 1 26 ? -7.199 72.438 3.109 1 25.11 26 ALA B CA 1
ATOM 1548 C C . ALA B 1 26 ? -5.977 73.375 3.123 1 25.11 26 ALA B C 1
ATOM 1550 O O . ALA B 1 26 ? -5.09 73.25 2.271 1 25.11 26 ALA B O 1
ATOM 1551 N N . GLY B 1 27 ? -6.094 74.438 3.775 1 21.3 27 GLY B N 1
ATOM 1552 C CA . GLY B 1 27 ? -5.203 75.562 3.883 1 21.3 27 GLY B CA 1
ATOM 1553 C C . GLY B 1 27 ? -3.811 75.188 4.355 1 21.3 27 GLY B C 1
ATOM 1554 O O . GLY B 1 27 ? -3.586 74.125 4.824 1 21.3 27 GLY B O 1
ATOM 1555 N N . LEU B 1 28 ? -2.959 76.25 4.836 1 22.25 28 LEU B N 1
ATOM 1556 C CA . LEU B 1 28 ? -1.68 76.875 4.551 1 22.25 28 LEU B CA 1
ATOM 1557 C C . LEU B 1 28 ? -0.587 76.375 5.473 1 22.25 28 LEU B C 1
ATOM 1559 O O . LEU B 1 28 ? 0.513 76.062 5.02 1 22.25 28 LEU B O 1
ATOM 1563 N N . SER B 1 29 ? -0.701 76.5 6.848 1 20.77 29 SER B N 1
ATOM 1564 C CA . SER B 1 29 ? 0.292 77.438 7.324 1 20.77 29 SER B CA 1
ATOM 1565 C C . SER B 1 29 ? 1.657 76.812 7.492 1 20.77 29 SER B C 1
ATOM 1567 O O . SER B 1 29 ? 1.78 75.562 7.395 1 20.77 29 SER B O 1
ATOM 1569 N N . ALA B 1 30 ? 2.381 77 8.828 1 23.92 30 ALA B N 1
ATOM 1570 C CA . ALA B 1 30 ? 3.627 77.625 9.227 1 23.92 30 ALA B CA 1
ATOM 1571 C C . ALA B 1 30 ? 4.766 76.625 9.336 1 23.92 30 ALA B C 1
ATOM 1573 O O . ALA B 1 30 ? 4.531 75.438 9.602 1 23.92 30 ALA B O 1
ATOM 1574 N N . GLN B 1 31 ? 6.039 77.062 9.133 1 21.75 31 GLN B N 1
ATOM 1575 C CA . GLN B 1 31 ? 7.363 76.75 8.641 1 21.75 31 GLN B CA 1
ATOM 1576 C C . GLN B 1 31 ? 8.18 76 9.727 1 21.75 31 GLN B C 1
ATOM 1578 O O . GLN B 1 31 ? 9.219 75.438 9.438 1 21.75 31 GLN B O 1
ATOM 1583 N N . GLU B 1 32 ? 7.715 75.875 10.977 1 25.8 32 GLU B N 1
ATOM 1584 C CA . GLU B 1 32 ? 8.875 76.125 11.836 1 25.8 32 GLU B CA 1
ATOM 1585 C C . GLU B 1 32 ? 9.859 74.938 11.719 1 25.8 32 GLU B C 1
ATOM 1587 O O . GLU B 1 32 ? 9.453 73.75 11.719 1 25.8 32 GLU B O 1
ATOM 1592 N N . HIS B 1 33 ? 11.094 75.188 11.312 1 23.3 33 HIS B N 1
ATOM 1593 C CA . HIS B 1 33 ? 12.281 74.438 10.898 1 23.3 33 HIS B CA 1
ATOM 1594 C C . HIS B 1 33 ? 12.867 73.625 12.055 1 23.3 33 HIS B C 1
ATOM 1596 O O . HIS B 1 33 ? 13.898 73 11.906 1 23.3 33 HIS B O 1
ATOM 1602 N N . SER B 1 34 ? 12.07 73.188 13.07 1 23.38 34 SER B N 1
ATOM 1603 C CA . SER B 1 34 ? 12.961 72.938 14.195 1 23.38 34 SER B CA 1
ATOM 1604 C C . SER B 1 34 ? 13.938 71.812 13.844 1 23.38 34 SER B C 1
ATOM 1606 O O . SER B 1 34 ? 13.609 70.875 13.086 1 23.38 34 SER B O 1
ATOM 1608 N N . ASP B 1 35 ? 15.234 72 14.117 1 26.66 35 ASP B N 1
ATOM 1609 C CA . ASP B 1 35 ? 16.547 71.375 13.898 1 26.66 35 ASP B CA 1
ATOM 1610 C C . ASP B 1 35 ? 16.625 70 14.578 1 26.66 35 ASP B C 1
ATOM 1612 O O . ASP B 1 35 ? 16.734 69.938 15.805 1 26.66 35 ASP B O 1
ATOM 1616 N N . LYS B 1 36 ? 15.609 69.125 14.516 1 25.72 36 LYS B N 1
ATOM 1617 C CA . LYS B 1 36 ? 15.789 68.062 15.461 1 25.72 36 LYS B CA 1
ATOM 1618 C C . LYS B 1 36 ? 17.016 67.188 15.109 1 25.72 36 LYS B C 1
ATOM 1620 O O . LYS B 1 36 ? 17.266 66.938 13.93 1 25.72 36 LYS B O 1
ATOM 1625 N N . ARG B 1 37 ? 17.984 67.188 16.047 1 28.98 37 ARG B N 1
ATOM 1626 C CA . ARG B 1 37 ? 19.219 66.438 16.172 1 28.98 37 ARG B CA 1
ATOM 1627 C C . ARG B 1 37 ? 18.969 64.938 16 1 28.98 37 ARG B C 1
ATOM 1629 O O . ARG B 1 37 ? 18.125 64.375 16.703 1 28.98 37 ARG B O 1
ATOM 1636 N N . VAL B 1 38 ? 19.172 64.438 14.82 1 28.05 38 VAL B N 1
ATOM 1637 C CA . VAL B 1 38 ? 18.984 63.062 14.406 1 28.05 38 VAL B CA 1
ATOM 1638 C C . VAL B 1 38 ? 19.953 62.156 15.18 1 28.05 38 VAL B C 1
ATOM 1640 O O . VAL B 1 38 ? 21.172 62.281 15.055 1 28.05 38 VAL B O 1
ATOM 1643 N N . VAL B 1 39 ? 19.594 61.938 16.422 1 28.5 39 VAL B N 1
ATOM 1644 C CA . VAL B 1 39 ? 20.438 60.938 17.109 1 28.5 39 VAL B CA 1
ATOM 1645 C C . VAL B 1 39 ? 20.453 59.625 16.328 1 28.5 39 VAL B C 1
ATOM 1647 O O . VAL B 1 39 ? 19.406 59.125 15.914 1 28.5 39 VAL B O 1
ATOM 1650 N N . ASN B 1 40 ? 21.516 59.406 15.617 1 25.92 40 ASN B N 1
ATOM 1651 C CA . ASN B 1 40 ? 21.875 58.219 14.828 1 25.92 40 ASN B CA 1
ATOM 1652 C C . ASN B 1 40 ? 21.844 56.938 15.664 1 25.92 40 ASN B C 1
ATOM 1654 O O . ASN B 1 40 ? 22.734 56.688 16.469 1 25.92 40 ASN B O 1
ATOM 1658 N N . LYS B 1 41 ? 20.828 56.656 16.406 1 24.08 41 LYS B N 1
ATOM 1659 C CA . LYS B 1 41 ? 20.969 55.375 17.094 1 24.08 41 LYS B CA 1
ATOM 1660 C C . LYS B 1 41 ? 21.141 54.25 16.094 1 24.08 41 LYS B C 1
ATOM 1662 O O . LYS B 1 41 ? 20.312 54.062 15.195 1 24.08 41 LYS B O 1
ATOM 1667 N N . LYS B 1 42 ? 22.391 53.781 15.945 1 31.47 42 LYS B N 1
ATOM 1668 C CA . LYS B 1 42 ? 22.812 52.531 15.289 1 31.47 42 LYS B CA 1
ATOM 1669 C C . LYS B 1 42 ? 21.922 51.375 15.711 1 31.47 42 LYS B C 1
ATOM 1671 O O . LYS B 1 42 ? 21.844 51.031 16.891 1 31.47 42 LYS B O 1
ATOM 1676 N N . SER B 1 43 ? 20.656 51.25 15.094 1 25.66 43 SER B N 1
ATOM 1677 C CA . SER B 1 43 ? 19.891 50.031 15.305 1 25.66 43 SER B CA 1
ATOM 1678 C C . SER B 1 43 ? 20.766 48.781 15.148 1 25.66 43 SER B C 1
ATOM 1680 O O . SER B 1 43 ? 21.359 48.562 14.094 1 25.66 43 SER B O 1
ATOM 1682 N N . GLU B 1 44 ? 21.484 48.406 16.156 1 33.38 44 GLU B N 1
ATOM 1683 C CA . GLU B 1 44 ? 22.094 47.094 16.156 1 33.38 44 GLU B CA 1
ATOM 1684 C C . GLU B 1 44 ? 21.109 46.031 15.672 1 33.38 44 GLU B C 1
ATOM 1686 O O . GLU B 1 44 ? 20.047 45.844 16.25 1 33.38 44 GLU B O 1
ATOM 1691 N N . GLN B 1 45 ? 20.984 45.812 14.352 1 32.41 45 GLN B N 1
ATOM 1692 C CA . GLN B 1 45 ? 20.344 44.656 13.781 1 32.41 45 GLN B CA 1
ATOM 1693 C C . GLN B 1 45 ? 20.719 43.375 14.539 1 32.41 45 GLN B C 1
ATOM 1695 O O . GLN B 1 45 ? 21.906 43.031 14.625 1 32.41 45 GLN B O 1
ATOM 1700 N N . VAL B 1 46 ? 20.078 43.094 15.664 1 31.59 46 VAL B N 1
ATOM 1701 C CA . VAL B 1 46 ? 20.188 41.75 16.219 1 31.59 46 VAL B CA 1
ATOM 1702 C C . VAL B 1 46 ? 20.031 40.719 15.102 1 31.59 46 VAL B C 1
ATOM 1704 O O . VAL B 1 46 ? 18.953 40.625 14.5 1 31.59 46 VAL B O 1
ATOM 1707 N N . GLU B 1 47 ? 21.094 40.406 14.359 1 37.22 47 GLU B N 1
ATOM 1708 C CA . GLU B 1 47 ? 21.125 39.188 13.586 1 37.22 47 GLU B CA 1
ATOM 1709 C C . GLU B 1 47 ? 20.609 38 14.406 1 37.22 47 GLU B C 1
ATOM 1711 O O . GLU B 1 47 ? 21.25 37.594 15.375 1 37.22 47 GLU B O 1
ATOM 1716 N N . SER B 1 48 ? 19.266 38 14.68 1 32.41 48 SER B N 1
ATOM 1717 C CA . SER B 1 48 ? 18.797 36.688 15.195 1 32.41 48 SER B CA 1
ATOM 1718 C C . SER B 1 48 ? 19.359 35.531 14.375 1 32.41 48 SER B C 1
ATOM 1720 O O . SER B 1 48 ? 19.047 35.406 13.195 1 32.41 48 SER B O 1
ATOM 1722 N N . LYS B 1 49 ? 20.562 35.125 14.57 1 33.62 49 LYS B N 1
ATOM 1723 C CA . LYS B 1 49 ? 21 33.812 14.141 1 33.62 49 LYS B CA 1
ATOM 1724 C C . LYS B 1 49 ? 20.016 32.75 14.547 1 33.62 49 LYS B C 1
ATOM 1726 O O . LYS B 1 49 ? 20 32.281 15.695 1 33.62 49 LYS B O 1
ATOM 1731 N N . HIS B 1 50 ? 18.781 32.75 14.055 1 32.66 50 HIS B N 1
ATOM 1732 C CA . HIS B 1 50 ? 18.125 31.453 14.242 1 32.66 50 HIS B CA 1
ATOM 1733 C C . HIS B 1 50 ? 19 30.312 13.758 1 32.66 50 HIS B C 1
ATOM 1735 O O . HIS B 1 50 ? 19.5 30.344 12.625 1 32.66 50 HIS B O 1
ATOM 1741 N N . PRO B 1 51 ? 19.75 29.719 14.625 1 35.25 51 PRO B N 1
ATOM 1742 C CA . PRO B 1 51 ? 20.391 28.531 14.047 1 35.25 51 PRO B CA 1
ATOM 1743 C C . PRO B 1 51 ? 19.5 27.797 13.055 1 35.25 51 PRO B C 1
ATOM 1745 O O . PRO B 1 51 ? 18.312 27.594 13.336 1 35.25 51 PRO B O 1
ATOM 1748 N N . GLY B 1 52 ? 19.734 28.062 11.711 1 34.66 52 GLY B N 1
ATOM 1749 C CA . GLY B 1 52 ? 19.094 27.141 10.797 1 34.66 52 GLY B CA 1
ATOM 1750 C C . GLY B 1 52 ? 18.953 25.734 11.359 1 34.66 52 GLY B C 1
ATOM 1751 O O . GLY B 1 52 ? 19.938 25.141 11.789 1 34.66 52 GLY B O 1
ATOM 1752 N N . ALA B 1 53 ? 17.922 25.469 12.055 1 35.88 53 ALA B N 1
ATOM 1753 C CA . ALA B 1 53 ? 17.688 24.047 12.344 1 35.88 53 ALA B CA 1
ATOM 1754 C C . ALA B 1 53 ? 18.312 23.172 11.281 1 35.88 53 ALA B C 1
ATOM 1756 O O . ALA B 1 53 ? 18.141 23.406 10.078 1 35.88 53 ALA B O 1
ATOM 1757 N N . LYS B 1 54 ? 19.453 22.734 11.547 1 36.47 54 LYS B N 1
ATOM 1758 C CA . LYS B 1 54 ? 19.922 21.625 10.711 1 36.47 54 LYS B CA 1
ATOM 1759 C C . LYS B 1 54 ? 18.75 20.797 10.188 1 36.47 54 LYS B C 1
ATOM 1761 O O . LYS B 1 54 ? 18.047 20.141 10.961 1 36.47 54 LYS B O 1
ATOM 1766 N N . VAL B 1 55 ? 18.016 21.25 9.219 1 35.81 55 VAL B N 1
ATOM 1767 C CA . VAL B 1 55 ? 17.281 20.203 8.523 1 35.81 55 VAL B CA 1
ATOM 1768 C C . VAL B 1 55 ? 18.125 18.938 8.445 1 35.81 55 VAL B C 1
ATOM 1770 O O . VAL B 1 55 ? 19.125 18.891 7.734 1 35.81 55 VAL B O 1
ATOM 1773 N N . ASP B 1 56 ? 18.453 18.297 9.516 1 38.12 56 ASP B N 1
ATOM 1774 C CA . ASP B 1 56 ? 18.969 16.953 9.336 1 38.12 56 ASP B CA 1
ATOM 1775 C C . ASP B 1 56 ? 18.641 16.422 7.941 1 38.12 56 ASP B C 1
ATOM 1777 O O . ASP B 1 56 ? 17.562 16.688 7.41 1 38.12 56 ASP B O 1
ATOM 1781 N N . LYS B 1 57 ? 19.562 16.125 7.164 1 39.81 57 LYS B N 1
ATOM 1782 C CA . LYS B 1 57 ? 19.375 15.445 5.887 1 39.81 57 LYS B CA 1
ATOM 1783 C C . LYS B 1 57 ? 18.172 14.516 5.941 1 39.81 57 LYS B C 1
ATOM 1785 O O . LYS B 1 57 ? 18.234 13.43 6.527 1 39.81 57 LYS B O 1
ATOM 1790 N N . MET B 1 58 ? 17.047 15.078 6.289 1 45.38 58 MET B N 1
ATOM 1791 C CA . MET B 1 58 ? 15.898 14.195 6.09 1 45.38 58 MET B CA 1
ATOM 1792 C C . MET B 1 58 ? 16.141 13.25 4.914 1 45.38 58 MET B C 1
ATOM 1794 O O . MET B 1 58 ? 16.188 13.695 3.764 1 45.38 58 MET B O 1
ATOM 1798 N N . THR B 1 59 ? 17.031 12.383 5.082 1 52.53 59 THR B N 1
ATOM 1799 C CA . THR B 1 59 ? 17.078 11.375 4.035 1 52.53 59 THR B CA 1
ATOM 1800 C C . THR B 1 59 ? 15.703 11.141 3.43 1 52.53 59 THR B C 1
ATOM 1802 O O . THR B 1 59 ? 14.773 10.734 4.133 1 52.53 59 THR B O 1
ATOM 1805 N N . ILE B 1 60 ? 15.328 11.875 2.393 1 64.31 60 ILE B N 1
ATOM 1806 C CA . ILE B 1 60 ? 14.102 11.836 1.598 1 64.31 60 ILE B CA 1
ATOM 1807 C C . ILE B 1 60 ? 13.82 10.398 1.161 1 64.31 60 ILE B C 1
ATOM 1809 O O . ILE B 1 60 ? 14.469 9.883 0.248 1 64.31 60 ILE B O 1
ATOM 1813 N N . GLU B 1 61 ? 13.375 9.602 2.096 1 82.06 61 GLU B N 1
ATOM 1814 C CA . GLU B 1 61 ? 13.039 8.25 1.671 1 82.06 61 GLU B CA 1
ATOM 1815 C C . GLU B 1 61 ? 11.586 8.164 1.194 1 82.06 61 GLU B C 1
ATOM 1817 O O . GLU B 1 61 ? 10.664 8.531 1.926 1 82.06 61 GLU B O 1
ATOM 1822 N N . VAL B 1 62 ? 11.469 7.824 -0.077 1 88.12 62 VAL B N 1
ATOM 1823 C CA . VAL B 1 62 ? 10.148 7.543 -0.626 1 88.12 62 VAL B CA 1
ATOM 1824 C C . VAL B 1 62 ? 9.664 6.184 -0.132 1 88.12 62 VAL B C 1
ATOM 1826 O O . VAL B 1 62 ? 10.367 5.184 -0.251 1 88.12 62 VAL B O 1
ATOM 1829 N N . PRO B 1 63 ? 8.562 6.227 0.516 1 95.75 63 PRO B N 1
ATOM 1830 C CA . PRO B 1 63 ? 8.062 4.957 1.051 1 95.75 63 PRO B CA 1
ATOM 1831 C C . PRO B 1 63 ? 7.621 3.988 -0.044 1 95.75 63 PRO B C 1
ATOM 1833 O O . PRO B 1 63 ? 7.527 4.375 -1.213 1 95.75 63 PRO B O 1
ATOM 1836 N N . VAL B 1 64 ? 7.406 2.727 0.345 1 96.31 64 VAL B N 1
ATOM 1837 C CA . VAL B 1 64 ? 6.988 1.667 -0.565 1 96.31 64 VAL B CA 1
ATOM 1838 C C . VAL B 1 64 ? 5.523 1.317 -0.313 1 96.31 64 VAL B C 1
ATOM 1840 O O . VAL B 1 64 ? 5.113 1.119 0.834 1 96.31 64 VAL B O 1
ATOM 1843 N N . LEU B 1 65 ? 4.75 1.335 -1.408 1 96.62 65 LEU B N 1
ATOM 1844 C CA . LEU B 1 65 ? 3.373 0.873 -1.282 1 96.62 65 LEU B CA 1
ATOM 1845 C C . LEU B 1 65 ? 3.32 -0.644 -1.128 1 96.62 65 LEU B C 1
ATOM 1847 O O . LEU B 1 65 ? 3.857 -1.376 -1.963 1 96.62 65 LEU B O 1
ATOM 1851 N N . THR B 1 66 ? 2.689 -1.086 -0.107 1 97.06 66 THR B N 1
ATOM 1852 C CA . THR B 1 66 ? 2.705 -2.504 0.234 1 97.06 66 THR B CA 1
ATOM 1853 C C . THR B 1 66 ? 1.352 -2.941 0.787 1 97.06 66 THR B C 1
ATOM 1855 O O . THR B 1 66 ? 0.748 -2.236 1.597 1 97.06 66 THR B O 1
ATOM 1858 N N . PHE B 1 67 ? 0.878 -4.082 0.282 1 97.56 67 PHE B N 1
ATOM 1859 C CA . PHE B 1 67 ? -0.145 -4.758 1.072 1 97.56 67 PHE B CA 1
ATOM 1860 C C . PHE B 1 67 ? 0.483 -5.523 2.23 1 97.56 67 PHE B C 1
ATOM 1862 O O . PHE B 1 67 ? 1.386 -6.336 2.027 1 97.56 67 PHE B O 1
ATOM 1869 N N . VAL B 1 68 ? 0.003 -5.242 3.393 1 97.75 68 VAL B N 1
ATOM 1870 C CA . VAL B 1 68 ? 0.539 -5.934 4.562 1 97.75 68 VAL B CA 1
ATOM 1871 C C . VAL B 1 68 ? -0.594 -6.625 5.32 1 97.75 68 VAL B C 1
ATOM 1873 O O . VAL B 1 68 ? -1.729 -6.145 5.32 1 97.75 68 VAL B O 1
ATOM 1876 N N . PRO B 1 69 ? -0.258 -7.77 5.961 1 96.44 69 PRO B N 1
ATOM 1877 C CA . PRO B 1 69 ? -1.268 -8.367 6.84 1 96.44 69 PRO B CA 1
ATOM 1878 C C . PRO B 1 69 ? -1.774 -7.391 7.902 1 96.44 69 PRO B C 1
ATOM 1880 O O . PRO B 1 69 ? -1.037 -6.496 8.328 1 96.44 69 PRO B O 1
ATOM 1883 N N . VAL B 1 70 ? -2.936 -7.629 8.328 1 96.25 70 VAL B N 1
ATOM 1884 C CA . VAL B 1 70 ? -3.586 -6.738 9.289 1 96.25 70 VAL B CA 1
ATOM 1885 C C . VAL B 1 70 ? -2.752 -6.652 10.562 1 96.25 70 VAL B C 1
ATOM 1887 O O . VAL B 1 70 ? -2.674 -5.594 11.195 1 96.25 70 VAL B O 1
ATOM 1890 N N . GLN B 1 71 ? -2.146 -7.738 10.977 1 95.56 71 GLN B N 1
ATOM 1891 C CA . GLN B 1 71 ? -1.332 -7.754 12.188 1 95.56 71 GLN B CA 1
ATOM 1892 C C . GLN B 1 71 ? -0.153 -6.793 12.07 1 95.56 71 GLN B C 1
ATOM 1894 O O . GLN B 1 71 ? 0.183 -6.09 13.023 1 95.56 71 GLN B O 1
ATOM 1899 N N . VAL B 1 72 ? 0.479 -6.762 10.93 1 97 72 VAL B N 1
ATOM 1900 C CA . VAL B 1 72 ? 1.606 -5.867 10.695 1 97 72 VAL B CA 1
ATOM 1901 C C . VAL B 1 72 ? 1.125 -4.418 10.719 1 97 72 VAL B C 1
ATOM 1903 O O . VAL B 1 72 ? 1.768 -3.551 11.32 1 97 72 VAL B O 1
ATOM 1906 N N . SER B 1 73 ? 0.024 -4.156 10.016 1 97.5 73 SER B N 1
ATOM 1907 C CA . SER B 1 73 ? -0.534 -2.809 10.031 1 97.5 73 SER B CA 1
ATOM 1908 C C . SER B 1 73 ? -0.837 -2.35 11.453 1 97.5 73 SER B C 1
ATOM 1910 O O . SER B 1 73 ? -0.601 -1.189 11.797 1 97.5 73 SER B O 1
ATOM 1912 N N . ALA B 1 74 ? -1.365 -3.27 12.219 1 97.81 74 ALA B N 1
ATOM 1913 C CA . ALA B 1 74 ? -1.664 -2.945 13.617 1 97.81 74 ALA B CA 1
ATOM 1914 C C . ALA B 1 74 ? -0.389 -2.617 14.391 1 97.81 74 ALA B C 1
ATOM 1916 O O . ALA B 1 74 ? -0.37 -1.69 15.203 1 97.81 74 ALA B O 1
ATOM 1917 N N . GLU B 1 75 ? 0.614 -3.328 14.172 1 98.06 75 GLU B N 1
ATOM 1918 C CA . GLU B 1 75 ? 1.895 -3.066 14.82 1 98.06 75 GLU B CA 1
ATOM 1919 C C . GLU B 1 75 ? 2.441 -1.694 14.43 1 98.06 75 GLU B C 1
ATOM 1921 O O . GLU B 1 75 ? 2.928 -0.95 15.281 1 98.06 75 GLU B O 1
ATOM 1926 N N . LEU B 1 76 ? 2.363 -1.373 13.18 1 98.25 76 LEU B N 1
ATOM 1927 C CA . LEU B 1 76 ? 2.826 -0.077 12.688 1 98.25 76 LEU B CA 1
ATOM 1928 C C . LEU B 1 76 ? 2.004 1.055 13.297 1 98.25 76 LEU B C 1
ATOM 1930 O O . LEU B 1 76 ? 2.543 2.119 13.617 1 98.25 76 LEU B O 1
ATOM 1934 N N . GLU B 1 77 ? 0.725 0.783 13.391 1 98.38 77 GLU B N 1
ATOM 1935 C CA . GLU B 1 77 ? -0.133 1.787 14.008 1 98.38 77 GLU B CA 1
ATOM 1936 C C . GLU B 1 77 ? 0.227 1.989 15.477 1 98.38 77 GLU B C 1
ATOM 1938 O O . GLU B 1 77 ? 0.221 3.117 15.977 1 98.38 77 GLU B O 1
ATOM 1943 N N . ASN B 1 78 ? 0.542 0.95 16.156 1 98.44 78 ASN B N 1
ATOM 1944 C CA . ASN B 1 78 ? 0.876 1.014 17.578 1 98.44 78 ASN B CA 1
ATOM 1945 C C . ASN B 1 78 ? 2.176 1.777 17.812 1 98.44 78 ASN B C 1
ATOM 1947 O O . ASN B 1 78 ? 2.387 2.336 18.891 1 98.44 78 ASN B O 1
ATOM 1951 N N . ARG B 1 79 ? 3.006 1.855 16.812 1 98 79 ARG B N 1
ATOM 1952 C CA . ARG B 1 79 ? 4.25 2.611 16.906 1 98 79 ARG B CA 1
ATOM 1953 C C . ARG B 1 79 ? 3.977 4.109 17 1 98 79 ARG B C 1
ATOM 1955 O O . ARG B 1 79 ? 4.82 4.871 17.484 1 98 79 ARG B O 1
ATOM 1962 N N . GLY B 1 80 ? 2.889 4.508 16.422 1 98.75 80 GLY B N 1
ATOM 1963 C CA . GLY B 1 80 ? 2.404 5.859 16.672 1 98.75 80 GLY B CA 1
ATOM 1964 C C . GLY B 1 80 ? 2.789 6.832 15.562 1 98.75 80 GLY B C 1
ATOM 1965 O O . GLY B 1 80 ? 2.236 7.93 15.484 1 98.75 80 GLY B O 1
ATOM 1966 N N . CYS B 1 81 ? 3.781 6.488 14.711 1 98.75 81 CYS B N 1
ATOM 1967 C CA . CYS B 1 81 ? 4.219 7.363 13.633 1 98.75 81 CYS B CA 1
ATOM 1968 C C . CYS B 1 81 ? 3.527 7.004 12.328 1 98.75 81 CYS B C 1
ATOM 1970 O O . CYS B 1 81 ? 4.07 6.25 11.516 1 98.75 81 CYS B O 1
ATOM 1972 N N . TRP B 1 82 ? 2.363 7.605 12.117 1 98.75 82 TRP B N 1
ATOM 1973 C CA . TRP B 1 82 ? 1.542 7.258 10.969 1 98.75 82 TRP B CA 1
ATOM 1974 C C . TRP B 1 82 ? 0.543 8.367 10.656 1 98.75 82 TRP B C 1
ATOM 1976 O O . TRP B 1 82 ? 0.339 9.273 11.469 1 98.75 82 TRP B O 1
ATOM 1986 N N . VAL B 1 83 ? -0.003 8.352 9.453 1 98.81 83 VAL B N 1
ATOM 1987 C CA . VAL B 1 83 ? -1.139 9.172 9.047 1 98.81 83 VAL B CA 1
ATOM 1988 C C . VAL B 1 83 ? -2.168 8.312 8.32 1 98.81 83 VAL B C 1
ATOM 1990 O O . VAL B 1 83 ? -1.809 7.367 7.617 1 98.81 83 VAL B O 1
ATOM 1993 N N . LYS B 1 84 ? -3.42 8.516 8.547 1 98.75 84 LYS B N 1
ATOM 1994 C CA . LYS B 1 84 ? -4.52 7.879 7.828 1 98.75 84 LYS B CA 1
ATOM 1995 C C . LYS B 1 84 ? -5.348 8.914 7.066 1 98.75 84 LYS B C 1
ATOM 1997 O O . LYS B 1 84 ? -5.832 9.883 7.652 1 98.75 84 LYS B O 1
ATOM 2002 N N . PHE B 1 85 ? -5.496 8.719 5.801 1 97.75 85 PHE B N 1
ATOM 2003 C CA . PHE B 1 85 ? -6.285 9.586 4.934 1 97.75 85 PHE B CA 1
ATOM 2004 C C . PHE B 1 85 ? -7.621 8.938 4.59 1 97.75 85 PHE B C 1
ATOM 2006 O O . PHE B 1 85 ? -7.691 7.727 4.363 1 97.75 85 PHE B O 1
ATOM 2013 N N . PHE B 1 86 ? -8.641 9.734 4.496 1 97.5 86 PHE B N 1
ATOM 2014 C CA . PHE B 1 86 ? -9.977 9.25 4.148 1 97.5 86 PHE B CA 1
ATOM 2015 C C . PHE B 1 86 ? -10.547 10.039 2.975 1 97.5 86 PHE B C 1
ATOM 2017 O O . PHE B 1 86 ? -10.312 11.25 2.857 1 97.5 86 PHE B O 1
ATOM 2024 N N . ASP B 1 87 ? -11.344 9.328 2.145 1 95.94 87 ASP B N 1
ATOM 2025 C CA . ASP B 1 87 ? -11.852 9.977 0.943 1 95.94 87 ASP B CA 1
ATOM 2026 C C . ASP B 1 87 ? -13.195 10.648 1.211 1 95.94 87 ASP B C 1
ATOM 2028 O O . ASP B 1 87 ? -13.766 11.289 0.323 1 95.94 87 ASP B O 1
ATOM 2032 N N . LYS B 1 88 ? -13.742 10.555 2.367 1 96.75 88 LYS B N 1
ATOM 2033 C CA . LYS B 1 88 ? -14.93 11.281 2.807 1 96.75 88 LYS B CA 1
ATOM 2034 C C . LYS B 1 88 ? -14.656 12.055 4.09 1 96.75 88 LYS B C 1
ATOM 2036 O O . LYS B 1 88 ? -13.672 11.789 4.785 1 96.75 88 LYS B O 1
ATOM 2041 N N . LYS B 1 89 ? -15.453 12.984 4.344 1 96 89 LYS B N 1
ATOM 2042 C CA . LYS B 1 89 ? -15.367 13.734 5.594 1 96 89 LYS B CA 1
ATOM 2043 C C . LYS B 1 89 ? -15.68 12.844 6.793 1 96 89 LYS B C 1
ATOM 2045 O O . LYS B 1 89 ? -16.203 11.742 6.637 1 96 89 LYS B O 1
ATOM 2050 N N . ASN B 1 90 ? -15.227 13.234 7.957 1 97.94 90 ASN B N 1
ATOM 2051 C CA . ASN B 1 90 ? -15.5 12.578 9.234 1 97.94 90 ASN B CA 1
ATOM 2052 C C . ASN B 1 90 ? -14.953 11.156 9.258 1 97.94 90 ASN B C 1
ATOM 2054 O O . ASN B 1 90 ? -15.578 10.25 9.812 1 97.94 90 ASN B O 1
ATOM 2058 N N . PHE B 1 91 ? -13.891 11 8.625 1 98.12 91 PHE B N 1
ATOM 2059 C CA . PHE B 1 91 ? -13.109 9.773 8.68 1 98.12 91 PHE B CA 1
ATOM 2060 C C . PHE B 1 91 ? -13.914 8.594 8.164 1 98.12 91 PHE B C 1
ATOM 2062 O O . PHE B 1 91 ? -13.859 7.5 8.734 1 98.12 91 PHE B O 1
ATOM 2069 N N . GLN B 1 92 ? -14.766 8.906 7.148 1 98.06 92 GLN B N 1
ATOM 2070 C CA . GLN B 1 92 ? -15.594 7.867 6.543 1 98.06 92 GLN B CA 1
ATOM 2071 C C . GLN B 1 92 ? -15.039 7.449 5.184 1 98.06 92 GLN B C 1
ATOM 2073 O O . GLN B 1 92 ? -14.086 8.047 4.688 1 98.06 92 GLN B O 1
ATOM 2078 N N . GLY B 1 93 ? -15.531 6.25 4.652 1 97.5 93 GLY B N 1
ATOM 2079 C CA . GLY B 1 93 ? -15.141 5.789 3.33 1 97.5 93 GLY B CA 1
ATOM 2080 C C . GLY B 1 93 ? -13.844 5 3.326 1 97.5 93 GLY B C 1
ATOM 2081 O O . GLY B 1 93 ? -13.5 4.367 4.324 1 97.5 93 GLY B O 1
ATOM 2082 N N . ASP B 1 94 ? -13.18 5.102 2.156 1 96.62 94 ASP B N 1
ATOM 2083 C CA . ASP B 1 94 ? -11.906 4.414 2.008 1 96.62 94 ASP B CA 1
ATOM 2084 C C . ASP B 1 94 ? -10.805 5.113 2.814 1 96.62 94 ASP B C 1
ATOM 2086 O O . ASP B 1 94 ? -10.875 6.324 3.043 1 96.62 94 ASP B O 1
ATOM 2090 N N . SER B 1 95 ? -9.914 4.312 3.193 1 97.38 95 SER B N 1
ATOM 2091 C CA . SER B 1 95 ? -8.805 4.887 3.947 1 97.38 95 SER B CA 1
ATOM 2092 C C . SER B 1 95 ? -7.461 4.363 3.438 1 97.38 95 SER B C 1
ATOM 2094 O O . SER B 1 95 ? -7.383 3.252 2.91 1 97.38 95 SER B O 1
ATOM 2096 N N . LEU B 1 96 ? -6.496 5.184 3.533 1 97.88 96 LEU B N 1
ATOM 2097 C CA . LEU B 1 96 ? -5.109 4.855 3.219 1 97.88 96 LEU B CA 1
ATOM 2098 C C . LEU B 1 96 ? -4.203 5.105 4.422 1 97.88 96 LEU B C 1
ATOM 2100 O O . LEU B 1 96 ? -4.199 6.203 4.98 1 97.88 96 LEU B O 1
ATOM 2104 N N . PHE B 1 97 ? -3.539 4.051 4.746 1 98.25 97 PHE B N 1
ATOM 2105 C CA . PHE B 1 97 ? -2.648 4.086 5.898 1 98.25 97 PHE B CA 1
ATOM 2106 C C . PHE B 1 97 ? -1.201 4.27 5.457 1 98.25 97 PHE B C 1
ATOM 2108 O O . PHE B 1 97 ? -0.72 3.555 4.578 1 98.25 97 PHE B O 1
ATOM 2115 N N . LEU B 1 98 ? -0.516 5.258 6.062 1 98.44 98 LEU B N 1
ATOM 2116 C CA . LEU B 1 98 ? 0.903 5.484 5.809 1 98.44 98 LEU B CA 1
ATOM 2117 C C . LEU B 1 98 ? 1.698 5.445 7.113 1 98.44 98 LEU B C 1
ATOM 2119 O O . LEU B 1 98 ? 1.412 6.203 8.039 1 98.44 98 LEU B O 1
ATOM 2123 N N . SER B 1 99 ? 2.664 4.582 7.164 1 98.44 99 SER B N 1
ATOM 2124 C CA . SER B 1 99 ? 3.598 4.547 8.281 1 98.44 99 SER B CA 1
ATOM 2125 C C . SER B 1 99 ? 4.836 5.395 8 1 98.44 99 SER B C 1
ATOM 2127 O O . SER B 1 99 ? 5.363 5.379 6.887 1 98.44 99 SER B O 1
ATOM 2129 N N . GLY B 1 100 ? 5.25 6.125 9 1 97.56 100 GLY B N 1
ATOM 2130 C CA . GLY B 1 100 ? 6.383 7.023 8.836 1 97.56 100 GLY B CA 1
ATOM 2131 C C . GLY B 1 100 ? 7.695 6.414 9.289 1 97.56 100 GLY B C 1
ATOM 2132 O O . GLY B 1 100 ? 7.719 5.309 9.828 1 97.56 100 GLY B O 1
ATOM 2133 N N . PRO B 1 101 ? 8.758 7.23 9.094 1 97 101 PRO B N 1
ATOM 2134 C CA . PRO B 1 101 ? 8.789 8.484 8.344 1 97 101 PRO B CA 1
ATOM 2135 C C . PRO B 1 101 ? 8.586 8.281 6.84 1 97 101 PRO B C 1
ATOM 2137 O O . PRO B 1 101 ? 8.828 7.188 6.328 1 97 101 PRO B O 1
ATOM 2140 N N . ALA B 1 102 ? 8.008 9.328 6.145 1 96.56 102 ALA B N 1
ATOM 2141 C CA . ALA B 1 102 ? 7.754 9.188 4.715 1 96.56 102 ALA B CA 1
ATOM 2142 C C . ALA B 1 102 ? 7.672 10.555 4.039 1 96.56 102 ALA B C 1
ATOM 2144 O O . ALA B 1 102 ? 7.094 11.5 4.594 1 96.56 102 ALA B O 1
ATOM 2145 N N . THR B 1 103 ? 8.266 10.664 2.92 1 96.81 103 THR B N 1
ATOM 2146 C CA . THR B 1 103 ? 8.125 11.828 2.051 1 96.81 103 THR B CA 1
ATOM 2147 C C . THR B 1 103 ? 7.57 11.422 0.689 1 96.81 103 THR B C 1
ATOM 2149 O O . THR B 1 103 ? 8.078 10.492 0.057 1 96.81 103 THR B O 1
ATOM 2152 N N . LEU B 1 104 ? 6.539 12.016 0.295 1 97.38 104 LEU B N 1
ATOM 2153 C CA . LEU B 1 104 ? 5.953 11.766 -1.017 1 97.38 104 LEU B CA 1
ATOM 2154 C C . LEU B 1 104 ? 5.926 13.039 -1.854 1 97.38 104 LEU B C 1
ATOM 2156 O O . LEU B 1 104 ? 5.09 13.922 -1.623 1 97.38 104 LEU B O 1
ATOM 2160 N N . PRO B 1 105 ? 6.828 13.156 -2.82 1 97.25 105 PRO B N 1
ATOM 2161 C CA . PRO B 1 105 ? 6.844 14.359 -3.662 1 97.25 105 PRO B CA 1
ATOM 2162 C C . PRO B 1 105 ? 5.609 14.461 -4.555 1 97.25 105 PRO B C 1
ATOM 2164 O O . PRO B 1 105 ? 5.344 15.523 -5.125 1 97.25 105 PRO B O 1
ATOM 2167 N N . ARG B 1 106 ? 4.965 13.344 -4.781 1 96.81 106 ARG B N 1
ATOM 2168 C CA . ARG B 1 106 ? 3.68 13.195 -5.457 1 96.81 106 ARG B CA 1
ATOM 2169 C C . ARG B 1 106 ? 2.807 12.164 -4.75 1 96.81 106 ARG B C 1
ATOM 2171 O O . ARG B 1 106 ? 3.318 11.289 -4.047 1 96.81 106 ARG B O 1
ATOM 2178 N N . LEU B 1 107 ? 1.559 12.266 -4.918 1 96.56 107 LEU B N 1
ATOM 2179 C CA . LEU B 1 107 ? 0.641 11.344 -4.254 1 96.56 107 LEU B CA 1
ATOM 2180 C C . LEU B 1 107 ? 0.147 10.281 -5.227 1 96.56 107 LEU B C 1
ATOM 2182 O O . LEU B 1 107 ? -1.053 10.188 -5.492 1 96.56 107 LEU B O 1
ATOM 2186 N N . ILE B 1 108 ? 1.036 9.531 -5.719 1 95.62 108 ILE B N 1
ATOM 2187 C CA . ILE B 1 108 ? 0.8 8.477 -6.699 1 95.62 108 ILE B CA 1
ATOM 2188 C C . ILE B 1 108 ? 1.459 7.18 -6.234 1 95.62 108 ILE B C 1
ATOM 2190 O O . ILE B 1 108 ? 2.17 7.164 -5.227 1 95.62 108 ILE B O 1
ATOM 2194 N N . GLY B 1 109 ? 1.204 6.082 -6.906 1 94.81 109 GLY B N 1
ATOM 2195 C CA . GLY B 1 109 ? 1.796 4.777 -6.656 1 94.81 109 GLY B CA 1
ATOM 2196 C C . GLY B 1 109 ? 1.928 3.934 -7.91 1 94.81 109 GLY B C 1
ATOM 2197 O O . GLY B 1 109 ? 1.711 4.422 -9.023 1 94.81 109 GLY B O 1
ATOM 2198 N N . PRO B 1 110 ? 2.371 2.76 -7.688 1 95.88 110 PRO B N 1
ATOM 2199 C CA . PRO B 1 110 ? 2.557 1.871 -8.836 1 95.88 110 PRO B CA 1
ATOM 2200 C C . PRO B 1 110 ? 1.244 1.534 -9.539 1 95.88 110 PRO B C 1
ATOM 2202 O O . PRO B 1 110 ? 0.167 1.748 -8.977 1 95.88 110 PRO B O 1
ATOM 2205 N N . PHE B 1 111 ? 1.358 1.08 -10.812 1 95.19 111 PHE B N 1
ATOM 2206 C CA . PHE B 1 111 ? 0.248 0.583 -11.617 1 95.19 111 PHE B CA 1
ATOM 2207 C C . PHE B 1 111 ? -0.801 1.668 -11.82 1 95.19 111 PHE B C 1
ATOM 2209 O O . PHE B 1 111 ? -1.999 1.381 -11.859 1 95.19 111 PHE B O 1
ATOM 2216 N N . GLY B 1 112 ? -0.35 2.891 -11.781 1 93.94 112 GLY B N 1
ATOM 2217 C CA . GLY B 1 112 ? -1.233 4 -12.109 1 93.94 112 GLY B CA 1
ATOM 2218 C C . GLY B 1 112 ? -2.027 4.5 -10.914 1 93.94 112 GLY B C 1
ATOM 2219 O O . GLY B 1 112 ? -2.963 5.289 -11.07 1 93.94 112 GLY B O 1
ATOM 2220 N N . TYR B 1 113 ? -1.678 4.031 -9.82 1 96.12 113 TYR B N 1
ATOM 2221 C CA . TYR B 1 113 ? -2.357 4.508 -8.617 1 96.12 113 TYR B CA 1
ATOM 2222 C C . TYR B 1 113 ? -2.207 6.016 -8.469 1 96.12 113 TYR B C 1
ATOM 2224 O O . TYR B 1 113 ? -1.092 6.543 -8.5 1 96.12 113 TYR B O 1
ATOM 2232 N N . ASP B 1 114 ? -3.326 6.746 -8.359 1 96.38 114 ASP B N 1
ATOM 2233 C CA . ASP B 1 114 ? -3.402 8.195 -8.195 1 96.38 114 ASP B CA 1
ATOM 2234 C C . ASP B 1 114 ? -4.473 8.578 -7.18 1 96.38 114 ASP B C 1
ATOM 2236 O O . ASP B 1 114 ? -5.664 8.383 -7.422 1 96.38 114 ASP B O 1
ATOM 2240 N N . TRP B 1 115 ? -3.984 9.141 -6.137 1 95 115 TRP B N 1
ATOM 2241 C CA . TRP B 1 115 ? -4.941 9.492 -5.09 1 95 115 TRP B CA 1
ATOM 2242 C C . TRP B 1 115 ? -4.879 10.984 -4.777 1 95 115 TRP B C 1
ATOM 2244 O O . TRP B 1 115 ? -5.34 11.422 -3.719 1 95 115 TRP B O 1
ATOM 2254 N N . GLU B 1 116 ? -4.309 11.719 -5.637 1 93.19 116 GLU B N 1
ATOM 2255 C CA . GLU B 1 116 ? -4.309 13.18 -5.531 1 93.19 116 GLU B CA 1
ATOM 2256 C C . GLU B 1 116 ? -5.73 13.734 -5.566 1 93.19 116 GLU B C 1
ATOM 2258 O O . GLU B 1 116 ? -6.57 13.258 -6.336 1 93.19 116 GLU B O 1
ATOM 2263 N N . ASN B 1 117 ? -5.949 14.758 -4.668 1 90.88 117 ASN B N 1
ATOM 2264 C CA . ASN B 1 117 ? -7.211 15.492 -4.613 1 90.88 117 ASN B CA 1
ATOM 2265 C C . ASN B 1 117 ? -8.367 14.586 -4.203 1 90.88 117 ASN B C 1
ATOM 2267 O O . ASN B 1 117 ? -9.516 14.82 -4.59 1 90.88 117 ASN B O 1
ATOM 2271 N N . LYS B 1 118 ? -8.078 13.555 -3.5 1 93.88 118 LYS B N 1
ATOM 2272 C CA . LYS B 1 118 ? -9.141 12.617 -3.121 1 93.88 118 LYS B CA 1
ATOM 2273 C C . LYS B 1 118 ? -9.32 12.578 -1.605 1 93.88 118 LYS B C 1
ATOM 2275 O O . LYS B 1 118 ? -10.289 12.008 -1.107 1 93.88 118 LYS B O 1
ATOM 2280 N N . VAL B 1 119 ? -8.484 13.188 -0.896 1 95.69 119 VAL B N 1
ATOM 2281 C CA . VAL B 1 119 ? -8.508 13.141 0.562 1 95.69 119 VAL B CA 1
ATOM 2282 C C . VAL B 1 119 ? -9.453 14.219 1.098 1 95.69 119 VAL B C 1
ATOM 2284 O O . VAL B 1 119 ? -9.383 15.375 0.676 1 95.69 119 VAL B O 1
ATOM 2287 N N . ARG B 1 120 ? -10.305 13.812 2.08 1 95.19 120 ARG B N 1
ATOM 2288 C CA . ARG B 1 120 ? -11.242 14.781 2.639 1 95.19 120 ARG B CA 1
ATOM 2289 C C . ARG B 1 120 ? -11.102 14.867 4.156 1 95.19 120 ARG B C 1
ATOM 2291 O O . ARG B 1 120 ? -11.531 15.844 4.77 1 95.19 120 ARG B O 1
ATOM 2298 N N . SER B 1 121 ? -10.562 13.906 4.809 1 96.88 121 SER B N 1
ATOM 2299 C CA . SER B 1 121 ? -10.273 13.953 6.238 1 96.88 121 SER B CA 1
ATOM 2300 C C . SER B 1 121 ? -9 13.18 6.566 1 96.88 121 SER B C 1
ATOM 2302 O O . SER B 1 121 ? -8.539 12.359 5.77 1 96.88 121 SER B O 1
ATOM 2304 N N . VAL B 1 122 ? -8.383 13.516 7.699 1 97.5 122 VAL B N 1
ATOM 2305 C CA . VAL B 1 122 ? -7.062 12.977 8.008 1 97.5 122 VAL B CA 1
ATOM 2306 C C . VAL B 1 122 ? -6.922 12.789 9.516 1 97.5 122 VAL B C 1
ATOM 2308 O O . VAL B 1 122 ? -7.387 13.617 10.305 1 97.5 122 VAL B O 1
ATOM 2311 N N . LYS B 1 123 ? -6.328 11.656 9.906 1 98.69 123 LYS B N 1
ATOM 2312 C CA . LYS B 1 123 ? -5.859 11.422 11.273 1 98.69 123 LYS B CA 1
ATOM 2313 C C . LYS B 1 123 ? -4.34 11.273 11.305 1 98.69 123 LYS B C 1
ATOM 2315 O O . LYS B 1 123 ? -3.762 10.539 10.5 1 98.69 123 LYS B O 1
ATOM 2320 N N . VAL B 1 124 ? -3.793 11.984 12.203 1 98.75 124 VAL B N 1
ATOM 2321 C CA . VAL B 1 124 ? -2.348 11.906 12.391 1 98.75 124 VAL B CA 1
ATOM 2322 C C . VAL B 1 124 ? -2.035 11.148 13.68 1 98.75 124 VAL B C 1
ATOM 2324 O O . VAL B 1 124 ? -2.656 11.398 14.719 1 98.75 124 VAL B O 1
ATOM 2327 N N . GLY B 1 125 ? -1.104 10.25 13.656 1 98.88 125 GLY B N 1
ATOM 2328 C CA . GLY B 1 125 ? -0.713 9.477 14.82 1 98.88 125 GLY B CA 1
ATOM 2329 C C . GLY B 1 125 ? -0.082 10.328 15.914 1 98.88 125 GLY B C 1
ATOM 2330 O O . GLY B 1 125 ? 0.336 11.461 15.664 1 98.88 125 GLY B O 1
ATOM 2331 N N . PRO B 1 126 ? -0.022 9.766 17.094 1 98.88 126 PRO B N 1
ATOM 2332 C CA . PRO B 1 126 ? 0.432 10.547 18.25 1 98.88 126 PRO B CA 1
ATOM 2333 C C . PRO B 1 126 ? 1.936 10.812 18.219 1 98.88 126 PRO B C 1
ATOM 2335 O O . PRO B 1 126 ? 2.432 11.633 19 1 98.88 126 PRO B O 1
ATOM 2338 N N . ARG B 1 127 ? 2.672 10.172 17.438 1 98.81 127 ARG B N 1
ATOM 2339 C CA . ARG B 1 127 ? 4.117 10.375 17.359 1 98.81 127 ARG B CA 1
ATOM 2340 C C . ARG B 1 127 ? 4.543 10.828 15.977 1 98.81 127 ARG B C 1
ATOM 2342 O O . ARG B 1 127 ? 5.641 10.492 15.523 1 98.81 127 ARG B O 1
ATOM 2349 N N . ALA B 1 128 ? 3.625 11.516 15.258 1 98.56 128 ALA B N 1
ATOM 2350 C CA . ALA B 1 128 ? 3.896 11.953 13.891 1 98.56 128 ALA B CA 1
ATOM 2351 C C . ALA B 1 128 ? 3.516 13.422 13.703 1 98.56 128 ALA B C 1
ATOM 2353 O O . ALA B 1 128 ? 2.555 13.898 14.305 1 98.56 128 ALA B O 1
ATOM 2354 N N . ASN B 1 129 ? 4.301 14.141 12.867 1 98.12 129 ASN B N 1
ATOM 2355 C CA . ASN B 1 129 ? 3.936 15.43 12.289 1 98.12 129 ASN B CA 1
ATOM 2356 C C . ASN B 1 129 ? 3.764 15.336 10.773 1 98.12 129 ASN B C 1
ATOM 2358 O O . ASN B 1 129 ? 4.57 14.703 10.094 1 98.12 129 ASN B O 1
ATOM 2362 N N . LEU B 1 130 ? 2.684 15.969 10.359 1 97.5 130 LEU B N 1
ATOM 2363 C CA . LEU B 1 130 ? 2.426 15.93 8.922 1 97.5 130 LEU B CA 1
ATOM 2364 C C . LEU B 1 130 ? 2.494 17.328 8.328 1 97.5 130 LEU B C 1
ATOM 2366 O O . LEU B 1 130 ? 1.873 18.266 8.844 1 97.5 130 LEU B O 1
ATOM 2370 N N . THR B 1 131 ? 3.33 17.5 7.352 1 96.94 131 THR B N 1
ATOM 2371 C CA . THR B 1 131 ? 3.311 18.703 6.523 1 96.94 131 THR B CA 1
ATOM 2372 C C . THR B 1 131 ? 2.82 18.375 5.117 1 96.94 131 THR B C 1
ATOM 2374 O O . THR B 1 131 ? 3.355 17.484 4.453 1 96.94 131 THR B O 1
ATOM 2377 N N . ILE B 1 132 ? 1.777 19.094 4.719 1 96 132 ILE B N 1
ATOM 2378 C CA . ILE B 1 132 ? 1.256 18.922 3.367 1 96 132 ILE B CA 1
ATOM 2379 C C . ILE B 1 132 ? 1.516 20.172 2.541 1 96 132 ILE B C 1
ATOM 2381 O O . ILE B 1 132 ? 1.551 21.281 3.08 1 96 132 ILE B O 1
ATOM 2385 N N . PHE B 1 133 ? 1.744 19.953 1.244 1 95 133 PHE B N 1
ATOM 2386 C CA . PHE B 1 133 ? 2.088 21.047 0.344 1 95 133 PHE B CA 1
ATOM 2387 C C . PHE B 1 133 ? 1.106 21.125 -0.82 1 95 133 PHE B C 1
ATOM 2389 O O . PHE B 1 133 ? 0.684 20.094 -1.348 1 95 133 PHE B O 1
ATOM 2396 N N . ASP B 1 134 ? 0.835 22.281 -1.269 1 92.31 134 ASP B N 1
ATOM 2397 C CA . ASP B 1 134 ? -0.177 22.469 -2.303 1 92.31 134 ASP B CA 1
ATOM 2398 C C . ASP B 1 134 ? 0.373 22.109 -3.682 1 92.31 134 ASP B C 1
ATOM 2400 O O . ASP B 1 134 ? -0.387 21.969 -4.641 1 92.31 134 ASP B O 1
ATOM 2404 N N . ASN B 1 135 ? 1.663 22 -3.807 1 94.19 135 ASN B N 1
ATOM 2405 C CA . ASN B 1 135 ? 2.256 21.641 -5.09 1 94.19 135 ASN B CA 1
ATOM 2406 C C . ASN B 1 135 ? 3.184 20.438 -4.953 1 94.19 135 ASN B C 1
ATOM 2408 O O . ASN B 1 135 ? 3.518 20.016 -3.842 1 94.19 135 ASN B O 1
ATOM 2412 N N . HIS B 1 136 ? 3.516 19.812 -6.105 1 96.75 136 HIS B N 1
ATOM 2413 C CA . HIS B 1 136 ? 4.441 18.688 -6.137 1 96.75 136 HIS B CA 1
ATOM 2414 C C . HIS B 1 136 ? 5.82 19.094 -5.621 1 96.75 136 HIS B C 1
ATOM 2416 O O . HIS B 1 136 ? 6.164 20.281 -5.62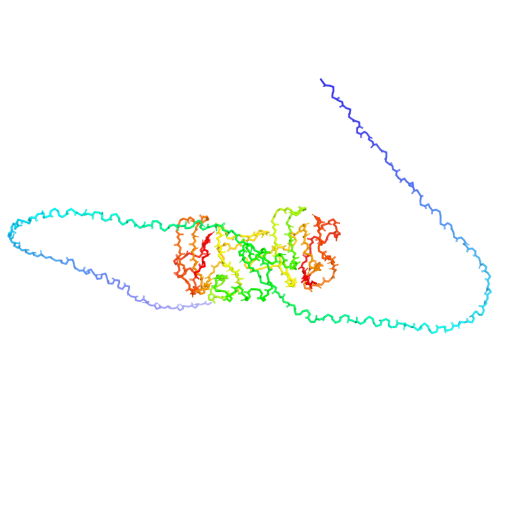9 1 96.75 136 HIS B O 1
ATOM 2422 N N . ASN B 1 137 ? 6.512 18.219 -5.055 1 97.19 137 ASN B N 1
ATOM 2423 C CA . ASN B 1 137 ? 7.91 18.375 -4.664 1 97.19 137 ASN B CA 1
ATOM 2424 C C . ASN B 1 137 ? 8.07 19.391 -3.533 1 97.19 137 ASN B C 1
ATOM 2426 O O . ASN B 1 137 ? 9.023 20.172 -3.52 1 97.19 137 ASN B O 1
ATOM 2430 N N . TYR B 1 138 ? 7.098 19.406 -2.779 1 96.12 138 TYR B N 1
ATOM 2431 C CA . TYR B 1 138 ? 7.152 20.141 -1.52 1 96.12 138 TYR B CA 1
ATOM 2432 C C . TYR B 1 138 ? 7.289 21.641 -1.766 1 96.12 138 TYR B C 1
ATOM 2434 O O . TYR B 1 138 ? 8.07 22.312 -1.091 1 96.12 138 TYR B O 1
ATOM 2442 N N . ARG B 1 139 ? 6.629 22.062 -2.758 1 95.38 139 ARG B N 1
ATOM 2443 C CA . ARG B 1 139 ? 6.777 23.453 -3.158 1 95.38 139 ARG B CA 1
ATOM 2444 C C . ARG B 1 139 ? 5.566 24.281 -2.734 1 95.38 139 ARG B C 1
ATOM 2446 O O . ARG B 1 139 ? 4.488 23.734 -2.492 1 95.38 139 ARG B O 1
ATOM 2453 N N . ASP B 1 140 ? 5.699 25.594 -2.631 1 93.06 140 ASP B N 1
ATOM 2454 C CA . ASP B 1 140 ? 4.707 26.641 -2.438 1 93.06 140 ASP B CA 1
ATOM 2455 C C . ASP B 1 140 ? 4.109 26.578 -1.032 1 93.06 140 ASP B C 1
ATOM 2457 O O . ASP B 1 140 ? 4.844 26.484 -0.045 1 93.06 140 ASP B O 1
ATOM 2461 N N . GLU B 1 141 ? 2.852 26.719 -0.917 1 91.75 141 GLU B N 1
ATOM 2462 C CA . GLU B 1 141 ? 2.232 26.844 0.399 1 91.75 141 GLU B CA 1
ATOM 2463 C C . GLU B 1 141 ? 2.174 25.484 1.112 1 91.75 141 GLU B C 1
ATOM 2465 O O . GLU B 1 141 ? 1.992 24.453 0.474 1 91.75 141 GLU B O 1
ATOM 2470 N N . ASP B 1 142 ? 2.438 25.516 2.428 1 93.12 142 ASP B N 1
ATOM 2471 C CA . ASP B 1 142 ? 2.363 24.281 3.217 1 93.12 142 ASP B CA 1
ATOM 2472 C C . ASP B 1 142 ? 1.458 24.469 4.434 1 93.12 142 ASP B C 1
ATOM 2474 O O . ASP B 1 142 ? 1.151 25.594 4.82 1 93.12 142 ASP B O 1
ATOM 2478 N N . LYS B 1 143 ? 0.951 23.344 4.906 1 94.31 143 LYS B N 1
ATOM 2479 C CA . LYS B 1 143 ? 0.226 23.266 6.172 1 94.31 143 LYS B CA 1
ATOM 2480 C C . LYS B 1 143 ? 0.811 22.188 7.07 1 94.31 143 LYS B C 1
ATOM 2482 O O . LYS B 1 143 ? 1.162 21.109 6.598 1 94.31 143 LYS B O 1
ATOM 2487 N N . PHE B 1 144 ? 0.874 22.578 8.297 1 95.12 144 PHE B N 1
ATOM 2488 C CA . PHE B 1 144 ? 1.453 21.672 9.289 1 95.12 144 PHE B CA 1
ATOM 2489 C C . PHE B 1 144 ? 0.374 21.109 10.203 1 95.12 144 PHE B C 1
ATOM 2491 O O . PHE B 1 144 ? -0.463 21.859 10.719 1 95.12 144 PHE B O 1
ATOM 2498 N N . LEU B 1 145 ? 0.385 19.766 10.359 1 96.5 145 LEU B N 1
ATOM 2499 C CA . LEU B 1 145 ? -0.504 19.078 11.297 1 96.5 145 LEU B CA 1
ATOM 2500 C C . LEU B 1 145 ? 0.29 18.422 12.414 1 96.5 145 LEU B C 1
ATOM 2502 O O . LEU B 1 145 ? 1.195 17.625 12.148 1 96.5 145 LEU B O 1
ATOM 2506 N N . ASP B 1 146 ? -0.138 18.734 13.633 1 97.5 146 ASP B N 1
ATOM 2507 C CA . ASP B 1 146 ? 0.591 18.266 14.812 1 97.5 146 ASP B CA 1
ATOM 2508 C C . ASP B 1 146 ? 0.244 16.812 15.133 1 97.5 146 ASP B C 1
ATOM 2510 O O . ASP B 1 146 ? -0.747 16.281 14.633 1 97.5 146 ASP B O 1
ATOM 2514 N N . ALA B 1 147 ? 1.092 16.281 16.078 1 98.69 147 ALA B N 1
ATOM 2515 C CA . ALA B 1 147 ? 0.871 14.922 16.547 1 98.69 147 ALA B CA 1
ATOM 2516 C C . ALA B 1 147 ? -0.529 14.766 17.141 1 98.69 147 ALA B C 1
ATOM 2518 O O . ALA B 1 147 ? -0.973 15.602 17.922 1 98.69 147 ALA B O 1
ATOM 2519 N N . GLY B 1 148 ? -1.187 13.695 16.641 1 98.56 148 GLY B N 1
ATOM 2520 C CA . GLY B 1 148 ? -2.504 13.398 17.188 1 98.56 148 GLY B CA 1
ATOM 2521 C C . GLY B 1 148 ? -3.609 14.219 16.547 1 98.56 148 GLY B C 1
ATOM 2522 O O . GLY B 1 148 ? -4.773 14.102 16.938 1 98.56 148 GLY B O 1
ATOM 2523 N N . ALA B 1 149 ? -3.283 15.039 15.57 1 97.69 149 ALA B N 1
ATOM 2524 C CA . ALA B 1 149 ? -4.285 15.883 14.922 1 97.69 149 ALA B CA 1
ATOM 2525 C C . ALA B 1 149 ? -5.328 15.031 14.195 1 97.69 149 ALA B C 1
ATOM 2527 O O . ALA B 1 149 ? -4.988 14.031 13.562 1 97.69 149 ALA B O 1
ATOM 2528 N N . ASN B 1 150 ? -6.613 15.391 14.32 1 97.81 150 ASN B N 1
ATOM 2529 C CA . ASN B 1 150 ? -7.75 14.844 13.586 1 97.81 150 ASN B CA 1
ATOM 2530 C C . ASN B 1 150 ? -8.492 15.93 12.82 1 97.81 150 A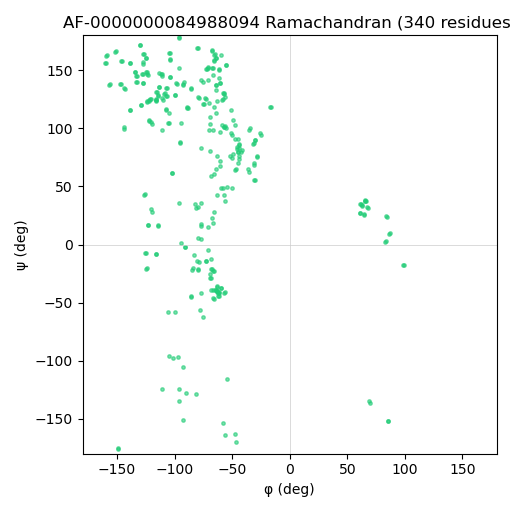SN B C 1
ATOM 2532 O O . ASN B 1 150 ? -9.156 16.781 13.422 1 97.81 150 ASN B O 1
ATOM 2536 N N . VAL B 1 151 ? -8.336 15.914 11.562 1 96.38 151 VAL B N 1
ATOM 2537 C CA . VAL B 1 151 ? -9.008 16.891 10.719 1 96.38 151 VAL B CA 1
ATOM 2538 C C . VAL B 1 151 ? -10.164 16.234 9.977 1 96.38 151 VAL B C 1
ATOM 2540 O O . VAL B 1 151 ? -9.961 15.523 8.984 1 96.38 151 VAL B O 1
ATOM 2543 N N . ALA B 1 152 ? -11.359 16.453 10.359 1 96.19 152 ALA B N 1
ATOM 2544 C CA . ALA B 1 152 ? -12.547 15.75 9.875 1 96.19 152 ALA B CA 1
ATOM 2545 C C . ALA B 1 152 ? -12.992 16.297 8.531 1 96.19 152 ALA B C 1
ATOM 2547 O O . ALA B 1 152 ? -13.773 15.664 7.82 1 96.19 152 ALA B O 1
ATOM 2548 N N . ASN B 1 153 ? -12.57 17.547 8.234 1 94.69 153 ASN B N 1
ATOM 2549 C CA . ASN B 1 153 ? -12.898 18.219 6.977 1 94.69 153 ASN B CA 1
ATOM 2550 C C . ASN B 1 153 ? -11.734 19.094 6.488 1 94.69 153 ASN B C 1
ATOM 2552 O O . ASN B 1 153 ? -11.602 20.234 6.906 1 94.69 153 ASN B O 1
ATOM 2556 N N . LEU B 1 154 ? -11.008 18.594 5.562 1 91.31 154 LEU B N 1
ATOM 2557 C CA . LEU B 1 154 ? -9.789 19.25 5.102 1 91.31 154 LEU B CA 1
ATOM 2558 C C . LEU B 1 154 ? -10.117 20.547 4.375 1 91.31 154 LEU B C 1
ATOM 2560 O O . LEU B 1 154 ? -9.352 21.516 4.445 1 91.31 154 LEU B O 1
ATOM 2564 N N . SER B 1 155 ? -11.156 20.609 3.584 1 84.12 155 SER B N 1
ATOM 2565 C CA . SER B 1 155 ? -11.531 21.812 2.846 1 84.12 155 SER B CA 1
ATOM 2566 C C . SER B 1 155 ? -11.898 22.938 3.791 1 84.12 155 SER B C 1
ATOM 2568 O O . SER B 1 155 ? -11.578 24.109 3.527 1 84.12 155 SER B O 1
ATOM 2570 N N . LYS B 1 156 ? -12.461 22.672 4.816 1 75.06 156 LYS B N 1
ATOM 2571 C CA . LYS B 1 156 ? -12.938 23.688 5.75 1 75.06 156 LYS B CA 1
ATOM 2572 C C . LYS B 1 156 ? -11.836 24.109 6.715 1 75.06 156 LYS B C 1
ATOM 2574 O O . LYS B 1 156 ? -11.594 25.312 6.918 1 75.06 156 LYS B O 1
ATOM 2579 N N . GLU B 1 157 ? -11.148 23.141 7.199 1 74.75 157 GLU B N 1
ATOM 2580 C CA . GLU B 1 157 ? -10.25 23.391 8.32 1 74.75 157 GLU B CA 1
ATOM 2581 C C . GLU B 1 157 ? -8.891 23.891 7.832 1 74.75 157 GLU B C 1
ATOM 2583 O O . GLU B 1 157 ? -8.188 24.594 8.555 1 74.75 157 GLU B O 1
ATOM 2588 N N . MET B 1 158 ? -8.625 23.609 6.676 1 72 158 MET B N 1
ATOM 2589 C CA . MET B 1 158 ? -7.293 23.969 6.191 1 72 158 MET B CA 1
ATOM 2590 C C . MET B 1 158 ? -7.379 25.031 5.094 1 72 158 MET B C 1
ATOM 2592 O O . MET B 1 158 ? -6.391 25.297 4.406 1 72 158 MET B O 1
ATOM 2596 N N . GLY B 1 159 ? -8.484 25.641 5.016 1 68.94 159 GLY B N 1
ATOM 2597 C CA . GLY B 1 159 ? -8.633 26.703 4.039 1 68.94 159 GLY B CA 1
ATOM 2598 C C . GLY B 1 159 ? -8.562 26.219 2.605 1 68.94 159 GLY B C 1
ATOM 2599 O O . GLY B 1 159 ? -7.906 26.828 1.765 1 68.94 159 GLY B O 1
ATOM 2600 N N . PHE B 1 160 ? -9.07 25.172 2.346 1 64.38 160 PHE B N 1
ATOM 2601 C CA . PHE B 1 160 ? -9.234 24.594 1.018 1 64.38 160 PHE B CA 1
ATOM 2602 C C . PHE B 1 160 ? -7.965 23.859 0.587 1 64.38 160 PHE B C 1
ATOM 2604 O O . PHE B 1 160 ? -7.531 23.984 -0.561 1 64.38 160 PHE B O 1
ATOM 2611 N N . PHE B 1 161 ? -7.281 23.484 1.445 1 66.62 161 PHE B N 1
ATOM 2612 C CA . PHE B 1 161 ? -6.07 22.734 1.146 1 66.62 161 PHE B CA 1
ATOM 2613 C C . PHE B 1 161 ? -6.398 21.266 0.889 1 66.62 161 PHE B C 1
ATOM 2615 O O . PHE B 1 161 ? -5.609 20.375 1.228 1 66.62 161 PHE B O 1
ATOM 2622 N N . ASP B 1 162 ? -7.586 21.062 0.354 1 68.44 162 ASP B N 1
ATOM 2623 C CA . ASP B 1 162 ? -8.008 19.688 0.098 1 68.44 162 ASP B CA 1
ATOM 2624 C C . ASP B 1 162 ? -7.328 19.125 -1.152 1 68.44 162 ASP B C 1
ATOM 2626 O O . ASP B 1 162 ? -7.543 17.969 -1.516 1 68.44 162 ASP B O 1
ATOM 2630 N N . ASN B 1 163 ? -6.484 19.922 -1.627 1 86 163 ASN B N 1
ATOM 2631 C CA . ASN B 1 163 ? -5.859 19.484 -2.869 1 86 163 ASN B CA 1
ATOM 2632 C C . ASN B 1 163 ? -4.336 19.5 -2.77 1 86 163 ASN B C 1
ATOM 2634 O O . ASN B 1 163 ? -3.654 19.953 -3.686 1 86 163 ASN B O 1
ATOM 2638 N N . PHE B 1 164 ? -3.873 19.031 -1.658 1 94 164 PHE B N 1
ATOM 2639 C CA . PHE B 1 164 ? -2.422 18.984 -1.527 1 94 164 PHE B CA 1
ATOM 2640 C C . PHE B 1 164 ? -1.832 17.906 -2.443 1 94 164 PHE B C 1
ATOM 2642 O O . PHE B 1 164 ? -2.518 16.953 -2.818 1 94 164 PHE B O 1
ATOM 2649 N N . ARG B 1 165 ? -0.579 18.156 -2.838 1 95.94 165 ARG B N 1
ATOM 2650 C CA . ARG B 1 165 ? -0.025 17.344 -3.914 1 95.94 165 ARG B CA 1
ATOM 2651 C C . ARG B 1 165 ? 1.278 16.688 -3.484 1 95.94 165 ARG B C 1
ATOM 2653 O O . ARG B 1 165 ? 1.87 15.914 -4.242 1 95.94 165 ARG B O 1
ATOM 2660 N N . SER B 1 166 ? 1.826 17 -2.348 1 96.62 166 SER B N 1
ATOM 2661 C CA . SER B 1 166 ? 2.984 16.344 -1.75 1 96.62 166 SER B CA 1
ATOM 2662 C C . SER B 1 166 ? 2.943 16.438 -0.228 1 96.62 166 SER B C 1
ATOM 2664 O O . SER B 1 166 ? 2.115 17.156 0.337 1 96.62 166 SER B O 1
ATOM 2666 N N . MET B 1 167 ? 3.754 15.664 0.429 1 96.88 167 MET B N 1
ATOM 2667 C CA . MET B 1 167 ? 3.664 15.633 1.887 1 96.88 167 MET B CA 1
ATOM 2668 C C . MET B 1 167 ? 4.957 15.109 2.5 1 96.88 167 MET B C 1
ATOM 2670 O O . MET B 1 167 ? 5.719 14.398 1.838 1 96.88 167 MET B O 1
ATOM 2674 N N . VAL B 1 168 ? 5.152 15.492 3.723 1 97.5 168 VAL B N 1
ATOM 2675 C CA . VAL B 1 168 ? 6.238 15 4.566 1 97.5 168 VAL B CA 1
ATOM 2676 C C . VAL B 1 168 ? 5.68 14.531 5.91 1 97.5 168 VAL B C 1
ATOM 2678 O O . VAL B 1 168 ? 4.988 15.289 6.598 1 97.5 168 VAL B O 1
ATOM 2681 N N . LEU B 1 169 ? 5.891 13.312 6.188 1 98 169 LEU B N 1
ATOM 2682 C CA . LEU B 1 169 ? 5.52 12.703 7.461 1 98 169 LEU B CA 1
ATOM 2683 C C . LEU B 1 169 ? 6.754 12.43 8.312 1 98 169 LEU B C 1
ATOM 2685 O O . LEU B 1 169 ? 7.582 11.594 7.957 1 98 169 LEU B O 1
ATOM 2689 N N . ASN B 1 170 ? 6.824 13.109 9.445 1 97 170 ASN B N 1
ATOM 2690 C CA . ASN B 1 170 ? 7.961 12.977 10.352 1 97 170 ASN B CA 1
ATOM 2691 C C . ASN B 1 170 ? 7.574 12.266 11.641 1 97 170 ASN B C 1
ATOM 2693 O O . ASN B 1 170 ? 6.449 12.422 12.133 1 97 170 ASN B O 1
ATOM 2697 N N . CYS B 1 171 ? 8.531 11.516 12.102 1 97.62 171 CYS B N 1
ATOM 2698 C CA . CYS B 1 171 ? 8.32 10.844 13.375 1 97.62 171 CYS B CA 1
ATOM 2699 C C . CYS B 1 171 ? 8.969 11.625 14.516 1 97.62 171 CYS B C 1
ATOM 2701 O O . CYS B 1 171 ? 10.086 12.117 14.383 1 97.62 171 CYS B O 1
ATOM 2703 N N . ILE B 1 172 ? 8.258 11.727 15.68 1 96.5 172 ILE B N 1
ATOM 2704 C CA . ILE B 1 172 ? 8.742 12.492 16.828 1 96.5 172 ILE B CA 1
ATOM 2705 C C . ILE B 1 172 ? 8.836 11.586 18.047 1 96.5 172 ILE B C 1
ATOM 2707 O O . ILE B 1 172 ? 8.125 10.578 18.141 1 96.5 172 ILE B O 1
#

pLDDT: mean 71.53, std 32.32, range [18.92, 98.88]

Nearest PDB structures (foldseek):
  3enu-assembly1_A-2  TM=9.734E-01  e=1.880E-21  Nitrosospira multiformis ATCC 25196
  1hdf-assembly1_A  TM=8.959E-01  e=1.227E-07  Physarum polycephalum
  1nps-assembly1_A  TM=8.259E-01  e=8.131E-06  Myxococcus xanthus
  3so1-assembly2_G  TM=7.987E-01  e=1.237E-05  Clostridium beijerinckii NCIMB 8052
  3hzb-assembly2_D  TM=7.680E-01  e=1.772E-05  Flavobacterium johnsoniae UW101

Secondary structure (DSSP, 8-state):
------------------------------------------------------------PPPEEEEE-HHHHHHHHHH--EEEEESSGGG-S-EEEEESSEEESSSB-GGG-B-TT---EEEE-TTEEEEEEEEGGGEEEEEEE-TT-EES-HHHHTTS-TT--EEEEEE-/------------------------------------------------------------PPPEEEEE-HHHHHHHHHH--EEEEESSGGG-S-EEEEESSEEESSSB-GGG-B-TT---EEEE-TTEEEEEESSGGG-S-EEEE-TT-EES-HHHHTTS-TT--EEEEEE-

Foldseek 3Di:
DDDDDDDDDPDDPPPPPVPPDPDYDYDDDDDDDDDPDPPPPPPPPPPPPPVPPPPPCPVADADADDDDPPVVVVVLVVVFQKKKFAQAFQNDHDIDIGRDQHKFLFQAHPPTRHCFLRTFWMFGGQFKKKKFAQHGPRDDDIDIDHGGDTGRGCCPPVVHSSGTTIMGMDGD/DDPDDPPPPPPPDDPPPDDDDDDDDPDDDDDDPPPPDPPPPPPPPPPPPPVPPPPPCPVQDADADDDDPPVVVVVLVVVQQKKKFAQAFQNDHDIDIGHDQHKFLFQAHPPTRHCFLRTFWMFGGQFKKKKFAQHGPRDDDIDIDHGGDTGRGCCPPVVHSSGTTIMGMDGD

Solvent-accessible surface area (backbone atoms only — not comparable to full-atom values): 19818 Å² total; per-residue (Å²): 140,72,94,71,88,84,76,87,72,88,80,84,79,78,74,77,75,78,74,81,79,81,82,91,83,88,90,86,90,86,84,83,77,78,80,75,78,75,75,78,72,76,74,73,74,74,74,74,71,62,70,71,68,72,70,58,78,67,72,80,44,61,45,41,62,27,34,30,25,55,69,55,51,49,52,46,55,70,67,19,23,29,39,37,39,9,54,27,54,68,69,31,83,44,59,43,43,34,37,45,50,30,33,33,48,49,51,59,51,53,73,74,29,60,48,60,62,42,48,24,10,39,39,31,23,67,24,14,37,39,37,38,10,56,28,56,64,66,30,85,59,70,48,80,40,53,54,50,37,70,40,43,40,29,45,71,76,54,73,55,54,35,50,39,27,14,37,40,35,41,64,105,138,86,86,79,83,83,75,76,69,85,66,88,73,82,84,70,80,85,80,79,87,74,86,76,78,80,80,81,85,87,77,82,72,78,79,73,80,77,75,77,71,78,74,75,74,74,74,74,72,64,71,72,70,72,72,59,79,67,73,79,45,60,45,41,61,27,34,28,25,55,68,57,51,50,52,47,55,71,68,19,22,28,39,37,38,9,56,26,52,67,69,29,82,43,59,42,43,34,36,44,51,29,34,33,49,49,49,58,52,52,73,74,30,60,50,60,63,41,46,24,10,39,40,31,23,68,22,14,37,39,37,38,10,57,28,57,64,68,29,84,58,71,48,81,40,53,53,50,37,71,39,44,40,28,45,73,75,54,72,55,53,32,48,36,27,12,38,38,35,41,63,105